Protein AF-A0A846PGL4-F1 (afdb_monomer_lite)

Radius of gyration: 19.86 Å; chains: 1; bounding box: 52×39×47 Å

Sequence (195 aa):
MYLVVVPINSADTIKIKGEGDTVEYAVKMKRMPQESMMNQLLEKNMVDHKLVDNLAQILADFHSKAETNRRISEFGSLTVIDANWEENFEQTREFVGQTILMKDFKRIHQRIDEFMKRNASLFEKRVAGNRVKDCHGDIHSGNIFVTDRIYIFDAIEFNERFRYSDIASDIAFLAMDLDFKDRTDLSGLFVERYL

Secondary structure (DSSP, 8-state):
-EEEEEEEEESSSEEET-SSEEEEEEEEEPPPPGGGBHHHHHHTT---HHHHHHHHHHHHHHHHHS---HHHHHTTSHHHHHHHHHHHHHHHGGGBTTTB-HHHHHHHHHHHHHHHHHTHHHHHHHHHTT-EEE--S---GGGEEESSSEEE-----S-HHHHEEEHHHHHHHHHHHHHHTT-HHHHHHHHHHH-

pLDDT: mean 96.94, std 1.73, range [87.69, 98.69]

Foldseek 3Di:
DWDDKWFFADDPDTDTNDDHDGPDIDTDDDDDDQCQQQLNCLVVVNDDLVNLLQVLVVLLVCLVPFDFDPVLLVLLQLVNVVVVVVVVLVVCVVCDVPPNDPVVSVVVVVVVVVCCVVCVVVSVVLSVVRQFGQAQLADASRQWGPDPHIDRDDRDDPDSSSRGYGSVNRLVNHLVNCVVSVNVVSSVSNVVSND

Structure (mmCIF, N/CA/C/O backbone):
data_AF-A0A846PGL4-F1
#
_entry.id   AF-A0A846PGL4-F1
#
loop_
_atom_site.group_PDB
_atom_site.id
_atom_site.type_symbol
_atom_site.label_atom_id
_atom_site.label_alt_id
_atom_site.label_comp_id
_atom_site.label_asym_id
_atom_site.label_entity_id
_atom_site.label_seq_id
_atom_site.pdbx_PDB_ins_code
_atom_site.Cartn_x
_atom_site.Cartn_y
_atom_site.Cartn_z
_atom_site.occupancy
_atom_site.B_iso_or_equiv
_atom_site.auth_seq_id
_atom_site.auth_comp_id
_atom_site.auth_asym_id
_atom_site.auth_atom_id
_atom_site.pdbx_PDB_model_num
ATOM 1 N N . MET A 1 1 ? 3.314 -3.512 -17.635 1.00 88.81 1 MET A N 1
ATOM 2 C CA . MET A 1 1 ? 4.392 -2.676 -17.072 1.00 88.81 1 MET A CA 1
ATOM 3 C C . MET A 1 1 ? 5.694 -3.465 -17.063 1.00 88.81 1 MET A C 1
ATOM 5 O O . MET A 1 1 ? 6.570 -3.133 -17.845 1.00 88.81 1 MET A O 1
ATOM 9 N N . TYR A 1 2 ? 5.793 -4.545 -16.292 1.00 92.56 2 TYR A N 1
ATOM 10 C CA . TYR A 1 2 ? 6.900 -5.509 -16.337 1.00 92.56 2 TYR A CA 1
ATOM 11 C C . TYR A 1 2 ? 6.955 -6.259 -17.678 1.00 92.56 2 TYR A C 1
ATOM 13 O O . TYR A 1 2 ? 5.903 -6.615 -18.210 1.00 92.56 2 TYR A O 1
ATOM 21 N N . LEU A 1 3 ? 8.153 -6.437 -18.253 1.00 95.06 3 LEU A N 1
ATOM 22 C CA . LEU A 1 3 ? 8.345 -7.091 -19.556 1.00 95.06 3 LEU A CA 1
ATOM 23 C C . LEU A 1 3 ? 9.173 -8.373 -19.451 1.00 95.06 3 LEU A C 1
ATOM 25 O O . LEU A 1 3 ? 8.735 -9.407 -19.940 1.00 95.06 3 LEU A O 1
ATOM 29 N N . VAL A 1 4 ? 10.380 -8.307 -18.879 1.00 96.69 4 VAL A N 1
ATOM 30 C CA . VAL A 1 4 ? 11.281 -9.469 -18.789 1.00 96.69 4 VAL A CA 1
ATOM 31 C C . VAL A 1 4 ? 12.397 -9.232 -17.772 1.00 96.69 4 VAL A C 1
ATOM 33 O O . VAL A 1 4 ? 12.861 -8.100 -17.632 1.00 96.69 4 VAL A O 1
ATOM 36 N N . VAL A 1 5 ? 12.861 -10.292 -17.109 1.00 96.56 5 VAL A N 1
ATOM 37 C CA . VAL A 1 5 ? 14.098 -10.276 -16.314 1.00 96.56 5 VAL A CA 1
ATOM 38 C C . VAL A 1 5 ? 15.298 -10.416 -17.252 1.00 96.56 5 VAL A C 1
ATOM 40 O O . VAL A 1 5 ? 15.314 -11.265 -18.144 1.00 96.56 5 VAL A O 1
ATOM 43 N N . VAL A 1 6 ? 16.294 -9.553 -17.101 1.00 97.62 6 VAL A N 1
ATOM 44 C CA . VAL A 1 6 ? 17.478 -9.486 -17.958 1.00 97.62 6 VAL A CA 1
ATOM 45 C C . VAL A 1 6 ? 18.737 -9.685 -17.115 1.00 97.62 6 VAL A C 1
ATOM 47 O O . VAL A 1 6 ? 18.833 -9.081 -16.050 1.00 97.62 6 VAL A O 1
ATOM 50 N N . PRO A 1 7 ? 19.700 -10.511 -17.557 1.00 97.81 7 PRO A N 1
ATOM 51 C CA . PRO A 1 7 ? 20.961 -10.655 -16.844 1.00 97.81 7 PRO A CA 1
ATOM 52 C C . PRO A 1 7 ? 21.800 -9.380 -16.973 1.00 97.81 7 PRO A C 1
ATOM 54 O O . PRO A 1 7 ? 21.772 -8.692 -18.001 1.00 97.81 7 PRO A O 1
ATOM 57 N N . ILE A 1 8 ? 22.558 -9.091 -15.926 1.00 98.19 8 ILE A N 1
ATOM 58 C CA . ILE A 1 8 ? 23.666 -8.147 -15.905 1.00 98.19 8 ILE A CA 1
ATOM 59 C C . ILE A 1 8 ? 24.937 -8.992 -15.895 1.00 98.19 8 ILE A C 1
ATOM 61 O O . ILE A 1 8 ? 25.159 -9.785 -14.980 1.00 98.19 8 ILE A O 1
ATOM 65 N N . ASN A 1 9 ? 25.750 -8.844 -16.935 1.00 98.31 9 ASN A N 1
ATOM 66 C CA . ASN A 1 9 ? 26.950 -9.638 -17.155 1.00 98.31 9 ASN A CA 1
ATOM 67 C C . ASN A 1 9 ? 28.200 -8.795 -16.904 1.00 98.31 9 ASN A C 1
ATOM 69 O O . ASN A 1 9 ? 28.217 -7.597 -17.214 1.00 98.31 9 ASN A O 1
ATOM 73 N N . SER A 1 10 ? 29.231 -9.433 -16.354 1.00 97.44 10 SER A N 1
ATOM 74 C CA . SER A 1 10 ? 30.533 -8.822 -16.102 1.00 97.44 10 SER A CA 1
ATOM 75 C C . SER A 1 10 ? 31.629 -9.556 -16.869 1.00 97.44 10 SER A C 1
ATOM 77 O O . SER A 1 10 ? 31.872 -10.741 -16.654 1.00 97.44 10 SER A O 1
ATOM 79 N N . ALA A 1 11 ? 32.324 -8.808 -17.721 1.00 94.19 11 ALA A N 1
ATOM 80 C CA . ALA A 1 11 ? 33.607 -9.175 -18.316 1.00 94.19 11 ALA A CA 1
ATOM 81 C C . ALA A 1 11 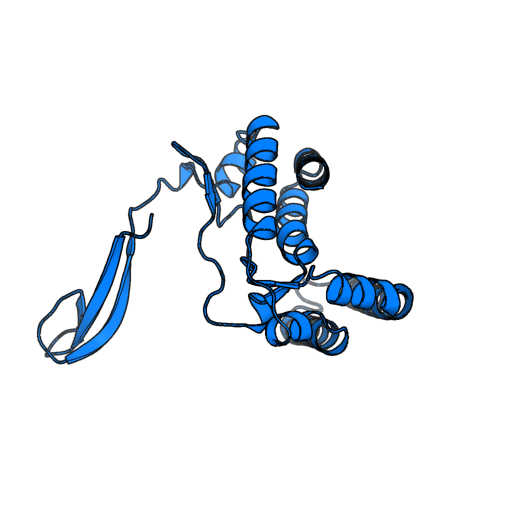? 34.583 -8.013 -18.051 1.00 94.19 11 ALA A C 1
ATOM 83 O O . ALA A 1 11 ? 34.713 -7.587 -16.906 1.00 94.19 11 ALA A O 1
ATOM 84 N N . ASP A 1 12 ? 35.174 -7.410 -19.087 1.00 95.12 12 ASP A N 1
ATOM 85 C CA . ASP A 1 12 ? 35.962 -6.170 -18.947 1.00 95.12 12 ASP A CA 1
ATOM 86 C C . ASP A 1 12 ? 35.099 -4.952 -18.558 1.00 95.12 12 ASP A C 1
ATOM 88 O O . ASP A 1 12 ? 35.597 -3.941 -18.067 1.00 95.12 12 ASP A O 1
ATOM 92 N N . THR A 1 13 ? 33.785 -5.028 -18.804 1.00 96.31 13 THR A N 1
ATOM 93 C CA . THR A 1 13 ? 32.792 -3.999 -18.456 1.00 96.31 13 THR A CA 1
ATOM 94 C C . THR A 1 13 ? 31.495 -4.651 -17.980 1.00 96.31 13 THR A C 1
ATOM 96 O O . THR A 1 13 ? 31.211 -5.796 -18.340 1.00 96.31 13 THR A O 1
ATOM 99 N N . ILE A 1 14 ? 30.690 -3.913 -17.208 1.00 96.81 14 ILE A N 1
ATOM 100 C CA . ILE A 1 14 ? 29.352 -4.347 -16.784 1.00 96.81 14 ILE A CA 1
ATOM 101 C C . ILE A 1 14 ? 28.330 -3.948 -17.851 1.00 96.81 14 ILE A C 1
ATOM 103 O O . ILE A 1 14 ? 28.226 -2.770 -18.208 1.00 96.81 14 ILE A O 1
ATOM 107 N N . LYS A 1 15 ? 27.559 -4.916 -18.361 1.00 96.94 15 LYS A N 1
ATOM 108 C CA . LYS A 1 15 ? 26.525 -4.683 -19.383 1.00 96.94 15 LYS A CA 1
ATOM 109 C C . LYS A 1 15 ? 25.259 -5.490 -19.114 1.00 96.94 15 LYS A C 1
ATOM 111 O O . LYS A 1 15 ? 25.308 -6.635 -18.679 1.00 96.94 15 LYS A O 1
ATOM 116 N N . ILE A 1 16 ? 24.110 -4.914 -19.459 1.00 96.81 16 ILE A N 1
ATOM 117 C CA . ILE A 1 16 ? 22.830 -5.633 -19.486 1.00 96.81 16 ILE A CA 1
ATOM 118 C C . ILE A 1 16 ? 22.799 -6.515 -20.737 1.00 96.81 16 ILE A C 1
ATOM 120 O O . ILE A 1 16 ? 22.951 -5.993 -21.843 1.00 96.81 16 ILE A O 1
ATOM 124 N N . LYS A 1 17 ? 22.560 -7.823 -20.573 1.00 96.12 17 LYS A N 1
ATOM 125 C CA . LYS A 1 17 ? 22.644 -8.831 -21.648 1.00 96.12 17 LYS A CA 1
ATOM 126 C C . LYS A 1 17 ? 23.994 -8.795 -22.377 1.00 96.12 17 LYS A C 1
ATOM 128 O O . LYS A 1 17 ? 24.038 -8.770 -23.606 1.00 96.12 17 LYS A O 1
ATOM 133 N N . GLY A 1 18 ? 25.071 -8.701 -21.602 1.00 94.00 18 GLY A N 1
ATOM 134 C CA . GLY A 1 18 ? 26.442 -8.661 -22.103 1.00 94.00 18 GLY A CA 1
ATOM 135 C C . GLY A 1 18 ? 27.079 -10.044 -22.238 1.00 94.00 18 GLY A C 1
ATOM 136 O O . GLY A 1 18 ? 26.415 -11.070 -22.124 1.00 94.00 18 GLY A O 1
ATOM 137 N N . GLU A 1 19 ? 28.390 -10.041 -22.456 1.00 93.81 19 GLU A N 1
ATOM 138 C CA . GLU A 1 19 ? 29.241 -11.233 -22.402 1.00 93.81 19 GLU A CA 1
ATOM 139 C C . GLU A 1 19 ? 29.821 -11.412 -20.989 1.00 93.81 19 GLU A C 1
ATOM 141 O O . GLU A 1 19 ? 29.864 -10.458 -20.209 1.00 93.81 19 GLU A O 1
ATOM 146 N N . GLY A 1 20 ? 30.290 -12.622 -20.675 1.00 95.06 20 GLY A N 1
ATOM 147 C CA . GLY A 1 20 ? 30.827 -12.971 -19.357 1.00 95.06 20 GLY A CA 1
ATOM 148 C C . GLY A 1 20 ? 29.770 -13.487 -18.380 1.00 95.06 20 GLY A C 1
ATOM 149 O O . GLY A 1 20 ? 28.610 -13.715 -18.739 1.00 95.06 20 GLY A O 1
ATOM 150 N N . ASP A 1 21 ? 30.183 -13.685 -17.133 1.00 97.31 21 ASP A N 1
ATOM 151 C CA . ASP A 1 21 ? 29.342 -14.302 -16.109 1.00 97.31 21 ASP A CA 1
ATOM 152 C C . ASP A 1 21 ? 28.208 -13.366 -15.680 1.00 97.31 21 ASP A C 1
ATOM 154 O O . ASP A 1 21 ? 28.376 -12.146 -15.589 1.00 97.31 21 ASP A O 1
ATOM 158 N N . THR A 1 22 ? 27.030 -13.936 -15.418 1.00 97.56 22 THR A N 1
ATOM 159 C CA . THR A 1 22 ? 25.907 -13.188 -14.842 1.00 97.56 22 THR A CA 1
ATOM 160 C C . THR A 1 22 ? 26.215 -12.881 -13.382 1.00 97.56 22 THR A C 1
ATOM 162 O O . THR A 1 22 ? 26.344 -13.800 -12.575 1.00 97.56 22 THR A O 1
ATOM 165 N N . VAL A 1 23 ? 26.298 -11.595 -13.045 1.00 97.56 23 VAL A N 1
ATOM 166 C CA . VAL A 1 23 ? 26.590 -11.123 -11.682 1.00 97.56 23 VAL A CA 1
ATOM 167 C C . VAL A 1 23 ? 25.348 -10.643 -10.939 1.00 97.56 23 VAL A C 1
ATOM 169 O O . VAL A 1 23 ? 25.335 -10.667 -9.716 1.00 97.56 23 VAL A O 1
ATOM 172 N N . GLU A 1 24 ? 24.311 -10.218 -11.666 1.00 96.75 24 GLU A N 1
ATOM 173 C CA . GLU A 1 24 ? 23.041 -9.741 -11.110 1.00 96.75 24 GLU A CA 1
ATOM 174 C C . GLU A 1 24 ? 21.937 -9.817 -12.180 1.00 96.75 24 GLU A C 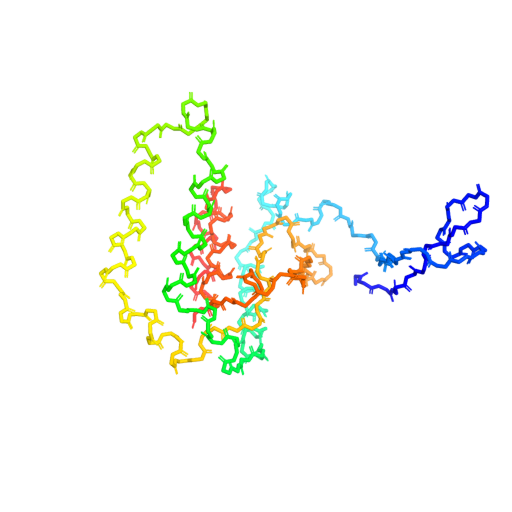1
ATOM 176 O O . GLU A 1 24 ? 22.211 -10.048 -13.362 1.00 96.75 24 GLU A O 1
ATOM 181 N N . TYR A 1 25 ? 20.684 -9.599 -11.794 1.00 96.38 25 TYR A N 1
ATOM 182 C CA . TYR A 1 25 ? 19.543 -9.471 -12.690 1.00 96.38 25 TYR A CA 1
ATOM 183 C C . TYR A 1 25 ? 18.864 -8.104 -12.559 1.00 96.38 25 TYR A C 1
ATOM 185 O O . TYR A 1 25 ? 18.826 -7.488 -11.502 1.00 96.38 25 TYR A O 1
ATOM 193 N N . ALA A 1 26 ? 18.268 -7.636 -13.654 1.00 95.62 26 ALA A N 1
ATOM 194 C CA . ALA A 1 26 ? 17.399 -6.466 -13.665 1.00 95.62 26 ALA A CA 1
ATOM 195 C C . ALA A 1 26 ? 16.038 -6.805 -14.265 1.00 95.62 26 ALA A C 1
ATOM 197 O O . ALA A 1 26 ? 15.896 -7.715 -15.081 1.00 95.62 26 ALA A O 1
ATOM 198 N N . VAL A 1 27 ? 15.028 -6.014 -13.929 1.00 94.56 27 VAL A N 1
ATOM 199 C CA . VAL A 1 27 ? 13.705 -6.100 -14.544 1.00 94.56 27 VAL A CA 1
ATOM 200 C C . VAL A 1 27 ? 13.596 -5.036 -15.636 1.00 94.56 27 VAL A C 1
ATOM 202 O O . VAL A 1 27 ? 13.676 -3.837 -15.383 1.00 94.56 27 VAL A O 1
ATOM 205 N N . LYS A 1 28 ? 13.362 -5.457 -16.882 1.00 96.06 28 LYS A N 1
ATOM 206 C CA . LYS A 1 28 ? 13.001 -4.551 -17.978 1.00 96.06 28 LYS A CA 1
ATOM 207 C C . LYS A 1 28 ? 11.510 -4.226 -17.900 1.00 96.06 28 LYS A C 1
ATOM 209 O O . LYS A 1 28 ? 10.673 -5.128 -17.950 1.00 96.06 28 LYS A O 1
ATOM 214 N N . MET A 1 29 ? 11.179 -2.938 -17.871 1.00 95.50 29 MET A N 1
ATOM 215 C CA . MET A 1 29 ? 9.804 -2.440 -17.764 1.00 95.50 29 MET A CA 1
ATOM 216 C C . MET A 1 29 ? 9.462 -1.473 -18.905 1.00 95.50 29 MET A C 1
ATOM 218 O O . MET A 1 29 ? 10.337 -0.852 -19.512 1.00 95.50 29 MET A O 1
ATOM 222 N N . LYS A 1 30 ? 8.169 -1.338 -19.211 1.00 94.44 30 LYS A N 1
ATOM 223 C CA . LYS A 1 30 ? 7.635 -0.263 -20.051 1.00 94.44 30 LYS A CA 1
ATOM 224 C C . LYS A 1 30 ? 7.686 1.033 -19.243 1.00 94.44 30 LYS A C 1
ATOM 226 O O . LYS A 1 30 ? 7.073 1.108 -18.183 1.00 94.44 30 LYS A O 1
ATOM 231 N N . ARG A 1 31 ? 8.383 2.045 -19.763 1.00 94.75 31 ARG A N 1
ATOM 232 C CA . ARG A 1 31 ? 8.407 3.383 -19.162 1.00 94.75 31 ARG A CA 1
ATOM 233 C C . ARG A 1 31 ? 7.002 3.984 -19.202 1.00 94.75 31 ARG A C 1
ATOM 235 O O . ARG A 1 31 ? 6.444 4.155 -20.285 1.00 94.75 31 ARG A O 1
ATOM 242 N N . MET A 1 32 ? 6.455 4.283 -18.029 1.00 95.19 32 MET A N 1
ATOM 243 C CA . MET A 1 32 ? 5.178 4.979 -17.887 1.00 95.19 32 MET A CA 1
ATOM 244 C C . MET A 1 32 ? 5.404 6.503 -17.885 1.00 95.19 32 MET A C 1
ATOM 246 O O . MET A 1 32 ? 6.468 6.944 -17.426 1.00 95.19 32 MET A O 1
ATOM 250 N N . PRO A 1 33 ? 4.455 7.307 -18.403 1.00 95.88 33 PRO A N 1
ATOM 251 C CA . PRO A 1 33 ? 4.524 8.764 -18.307 1.00 95.88 33 PRO A CA 1
ATOM 252 C C . PRO A 1 33 ? 4.461 9.195 -16.839 1.00 95.88 33 PRO A C 1
ATOM 254 O O . PRO A 1 33 ? 3.589 8.745 -16.097 1.00 95.88 33 PRO A O 1
ATOM 257 N N . GLN A 1 34 ? 5.398 10.036 -16.404 1.00 95.38 34 GLN A N 1
ATOM 258 C CA . GLN A 1 34 ? 5.503 10.445 -14.996 1.00 95.38 34 GLN A CA 1
ATOM 259 C C . GLN A 1 34 ? 4.347 11.365 -14.595 1.00 95.38 34 GLN A C 1
ATOM 261 O O . GLN A 1 34 ? 3.830 11.264 -13.491 1.00 95.38 34 GLN A O 1
ATOM 266 N N . GLU A 1 35 ? 3.864 12.164 -15.544 1.00 97.12 35 GLU A N 1
ATOM 267 C CA . GLU A 1 35 ? 2.673 13.005 -15.440 1.00 97.12 35 GLU A CA 1
ATOM 268 C C . GLU A 1 35 ? 1.380 12.234 -15.163 1.00 97.12 35 GLU A C 1
ATOM 270 O O . GLU A 1 35 ? 0.384 12.844 -14.780 1.00 97.12 35 GLU A O 1
ATOM 275 N N . SER A 1 36 ? 1.399 10.914 -15.358 1.00 97.50 36 SER A N 1
ATOM 276 C CA . SER A 1 36 ? 0.294 10.007 -15.061 1.00 97.50 36 SER A CA 1
ATOM 277 C C . SER A 1 36 ? 0.411 9.341 -13.685 1.00 97.50 36 SER A C 1
ATOM 279 O O . SER A 1 36 ? -0.449 8.531 -13.342 1.00 97.50 36 SER A O 1
ATOM 281 N N . MET A 1 37 ? 1.462 9.622 -12.908 1.00 98.19 37 MET A N 1
ATOM 282 C CA . MET A 1 37 ? 1.589 9.133 -11.534 1.00 98.19 37 MET A CA 1
ATOM 283 C C . MET A 1 37 ? 0.564 9.839 -10.640 1.00 98.19 37 MET A C 1
ATOM 285 O O . MET A 1 37 ? 0.356 11.049 -10.751 1.00 98.19 37 MET A O 1
ATOM 289 N N . MET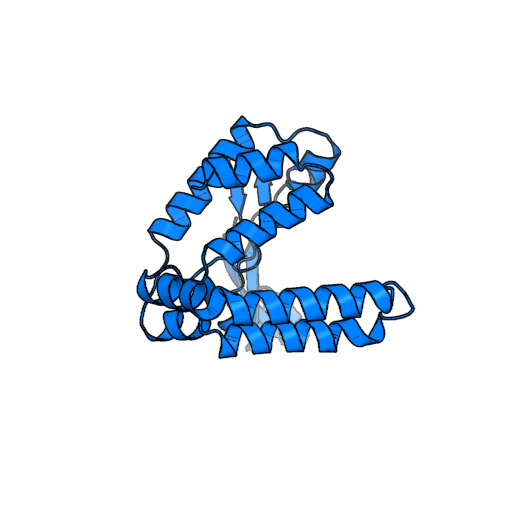 A 1 38 ? -0.114 9.088 -9.774 1.00 98.50 38 MET A N 1
ATOM 290 C CA . MET A 1 38 ? -1.272 9.577 -9.030 1.00 98.50 38 MET A CA 1
ATOM 291 C C . MET A 1 38 ? -0.906 10.739 -8.104 1.00 98.50 38 MET A C 1
ATOM 293 O O . MET A 1 38 ? -1.683 11.682 -8.019 1.00 98.50 38 MET A O 1
ATOM 297 N N . ASN A 1 39 ? 0.284 10.746 -7.499 1.00 97.94 39 ASN A N 1
ATOM 298 C CA . ASN A 1 39 ? 0.769 11.891 -6.718 1.00 97.94 39 ASN A CA 1
ATOM 299 C C . ASN A 1 39 ? 0.803 13.205 -7.534 1.00 97.94 39 ASN A C 1
ATOM 301 O O . ASN A 1 39 ? 0.346 14.236 -7.048 1.00 97.94 39 ASN A O 1
ATOM 305 N N . GLN A 1 40 ? 1.244 13.169 -8.796 1.00 98.06 40 GLN A N 1
ATOM 306 C CA . GLN A 1 40 ? 1.254 14.332 -9.690 1.00 98.06 40 GLN A CA 1
ATOM 307 C C . GLN A 1 40 ? -0.156 14.716 -10.147 1.00 98.06 40 GLN A C 1
ATOM 309 O O . GLN A 1 40 ? -0.448 15.892 -10.370 1.00 98.06 40 GLN A O 1
ATOM 314 N N . LEU A 1 41 ? -1.044 13.733 -10.308 1.00 98.38 41 LEU A N 1
ATOM 315 C CA . LEU A 1 41 ? -2.448 13.982 -10.634 1.00 98.38 41 LEU A CA 1
ATOM 316 C C . LEU A 1 41 ? -3.201 14.606 -9.454 1.00 98.38 41 LEU A C 1
ATOM 318 O O . LEU A 1 41 ? -4.041 15.476 -9.676 1.00 98.38 41 LEU A O 1
ATOM 322 N N . LEU A 1 42 ? -2.886 14.210 -8.217 1.00 98.19 42 LEU A N 1
ATOM 323 C CA . LEU A 1 42 ? -3.443 14.804 -6.999 1.00 98.19 42 LEU A CA 1
ATOM 324 C C . LEU A 1 42 ? -3.071 16.286 -6.901 1.00 98.19 42 LEU A C 1
ATOM 326 O O . LEU A 1 42 ? -3.959 17.113 -6.719 1.00 98.19 42 LEU A O 1
ATOM 330 N N . GLU A 1 43 ? -1.803 16.634 -7.141 1.00 97.19 43 GLU A N 1
ATOM 331 C CA . GLU A 1 43 ? -1.329 18.030 -7.164 1.00 97.19 43 GLU A CA 1
ATOM 332 C C . GLU A 1 43 ? -2.049 18.892 -8.217 1.00 97.19 43 GLU A C 1
ATOM 334 O O . GLU A 1 43 ? -2.234 20.095 -8.035 1.00 97.19 43 GLU A O 1
ATOM 339 N N . LYS A 1 44 ? -2.503 18.276 -9.315 1.00 96.94 44 LYS A N 1
ATOM 340 C CA . LYS A 1 44 ? -3.264 18.933 -10.391 1.00 96.94 44 LYS A CA 1
ATOM 341 C C . LYS A 1 44 ? -4.783 18.860 -10.203 1.00 96.94 44 LYS A C 1
ATOM 343 O O . LYS A 1 44 ? -5.510 19.294 -11.093 1.00 96.94 44 LYS A O 1
ATOM 348 N N . ASN A 1 45 ? -5.274 18.308 -9.090 1.00 96.62 45 ASN A N 1
ATOM 349 C CA . ASN A 1 45 ? -6.696 18.036 -8.846 1.00 96.62 45 ASN A CA 1
ATOM 350 C C . ASN A 1 45 ? -7.370 17.198 -9.954 1.00 96.62 45 ASN A C 1
ATOM 352 O O . ASN A 1 45 ? -8.544 17.379 -10.262 1.00 96.62 45 ASN A O 1
ATOM 356 N N . MET A 1 46 ? -6.623 16.271 -10.559 1.00 97.88 46 MET A N 1
ATOM 357 C CA . MET A 1 46 ? -7.090 15.398 -11.645 1.00 97.88 46 MET A CA 1
ATOM 358 C C . MET A 1 46 ? -7.546 14.012 -11.168 1.00 97.88 46 MET A C 1
ATOM 360 O O . MET A 1 46 ? -7.937 13.180 -11.984 1.00 97.88 46 MET A O 1
ATOM 364 N N . VAL A 1 47 ? -7.491 13.750 -9.862 1.00 98.25 47 VAL A N 1
ATOM 365 C CA . VAL A 1 47 ? -8.052 12.539 -9.256 1.00 98.25 47 VAL A CA 1
ATOM 366 C C . VAL A 1 47 ? -9.478 12.830 -8.807 1.00 98.25 47 VAL A C 1
ATOM 368 O O . VAL A 1 47 ? -9.693 13.602 -7.868 1.00 98.25 47 VAL A O 1
ATOM 371 N N . ASP A 1 48 ? -10.439 12.226 -9.503 1.00 96.56 48 ASP A N 1
ATOM 372 C CA . ASP A 1 48 ? -11.865 12.340 -9.215 1.00 96.56 48 ASP A CA 1
ATOM 373 C C . ASP A 1 48 ? -12.392 11.146 -8.400 1.00 96.56 48 ASP A C 1
ATOM 375 O O . ASP A 1 48 ? -11.703 10.150 -8.169 1.00 96.56 48 ASP A O 1
ATOM 379 N N . HIS A 1 49 ? -13.645 11.250 -7.956 1.00 97.88 49 HIS A N 1
ATOM 380 C CA . HIS A 1 49 ? -14.291 10.213 -7.148 1.00 97.88 49 HIS A CA 1
ATOM 381 C C . HIS A 1 49 ? -14.399 8.879 -7.894 1.00 97.88 49 HIS A C 1
ATOM 383 O O . HIS A 1 49 ? -14.217 7.826 -7.298 1.00 97.88 49 HIS A O 1
ATOM 389 N N . LYS A 1 50 ? -14.641 8.913 -9.209 1.00 97.75 50 LYS A N 1
ATOM 390 C CA . LYS A 1 50 ? -14.790 7.703 -10.024 1.00 97.75 50 LYS A CA 1
ATOM 391 C C . LYS A 1 50 ? -13.479 6.920 -10.107 1.00 97.75 50 LYS A C 1
ATOM 393 O O . LYS A 1 50 ? -13.488 5.691 -10.107 1.00 97.75 50 LYS A O 1
ATOM 398 N N . LEU A 1 51 ? -12.349 7.614 -10.203 1.00 98.25 51 LEU A N 1
ATOM 399 C CA . LEU A 1 51 ? -11.027 7.003 -10.159 1.00 98.25 51 LEU A CA 1
ATOM 400 C C . LEU A 1 51 ? -10.793 6.334 -8.803 1.00 98.25 51 LEU A C 1
ATOM 402 O O . LEU A 1 51 ? -10.361 5.183 -8.775 1.00 98.25 51 LEU A O 1
ATOM 406 N N . VAL A 1 52 ? -11.129 7.015 -7.704 1.00 98.50 52 VAL A N 1
ATOM 407 C CA . VAL A 1 52 ? -11.013 6.462 -6.346 1.00 98.50 52 VAL A CA 1
ATOM 408 C C . VAL A 1 52 ? -11.917 5.242 -6.149 1.00 98.50 52 VAL A C 1
ATOM 410 O O . VAL A 1 52 ? -11.443 4.229 -5.641 1.00 98.50 52 VAL A O 1
ATOM 413 N N . ASP A 1 53 ? -13.163 5.286 -6.628 1.00 98.06 53 ASP A N 1
ATOM 414 C CA . ASP A 1 53 ? -14.085 4.142 -6.619 1.00 98.06 53 ASP A CA 1
ATOM 415 C C . ASP A 1 53 ? -13.461 2.929 -7.341 1.00 98.06 53 ASP A C 1
ATOM 417 O O . ASP A 1 53 ? -13.430 1.816 -6.813 1.00 98.06 53 ASP A O 1
ATOM 421 N N . ASN A 1 54 ? -12.905 3.144 -8.540 1.00 98.12 54 ASN A N 1
ATOM 422 C CA . ASN A 1 54 ? -12.252 2.084 -9.314 1.00 98.12 54 ASN A CA 1
ATOM 423 C C . ASN A 1 54 ? -11.014 1.523 -8.600 1.00 98.12 54 ASN A C 1
ATOM 425 O O . ASN A 1 54 ? -10.773 0.316 -8.637 1.00 98.12 54 ASN A O 1
ATOM 429 N N . LEU A 1 55 ? -10.216 2.390 -7.972 1.00 98.50 55 LEU A N 1
ATOM 430 C CA . LEU A 1 55 ? -9.023 1.999 -7.227 1.00 98.50 55 LEU A CA 1
ATOM 431 C C . LEU A 1 55 ? -9.384 1.143 -6.007 1.00 98.50 55 LEU A C 1
ATOM 433 O O . LEU A 1 55 ? -8.774 0.094 -5.797 1.00 98.50 55 LEU A O 1
ATOM 437 N N . ALA A 1 56 ? -10.408 1.548 -5.253 1.00 98.62 56 ALA A N 1
ATOM 438 C CA . ALA A 1 56 ? -10.932 0.786 -4.126 1.00 98.62 56 ALA A CA 1
ATOM 439 C C . ALA A 1 56 ? -11.408 -0.608 -4.559 1.00 98.62 56 ALA A C 1
ATOM 441 O O . ALA A 1 56 ? -11.029 -1.598 -3.934 1.00 98.62 56 ALA A O 1
ATOM 442 N N . GLN A 1 57 ? -12.141 -0.711 -5.676 1.00 98.31 57 GLN A N 1
ATOM 443 C CA . GLN A 1 57 ? -12.593 -2.002 -6.204 1.00 98.31 57 GLN A CA 1
ATOM 444 C C . GLN A 1 57 ? -11.426 -2.908 -6.624 1.00 98.31 57 GLN A C 1
ATOM 446 O O . GLN A 1 57 ? -11.441 -4.101 -6.327 1.00 98.31 57 GLN A O 1
ATOM 451 N N . ILE A 1 58 ? -10.398 -2.361 -7.286 1.00 98.44 58 ILE A N 1
ATOM 452 C CA . ILE A 1 58 ? -9.198 -3.125 -7.671 1.00 98.44 58 ILE A CA 1
ATOM 453 C C . ILE A 1 58 ? -8.520 -3.721 -6.433 1.00 98.44 58 ILE A C 1
ATOM 455 O O . ILE A 1 58 ? -8.150 -4.897 -6.441 1.00 98.44 58 ILE A O 1
ATOM 459 N N . LEU A 1 59 ? -8.373 -2.928 -5.370 1.00 98.50 59 LEU A N 1
ATOM 460 C CA . LEU A 1 59 ? -7.730 -3.370 -4.135 1.00 98.50 59 LEU A CA 1
ATOM 461 C C . LEU A 1 59 ? -8.599 -4.347 -3.339 1.00 98.50 59 LEU A C 1
ATOM 463 O O . LEU A 1 59 ? -8.076 -5.327 -2.813 1.00 98.50 59 LEU A O 1
ATOM 467 N N . ALA A 1 60 ? -9.917 -4.148 -3.298 1.00 98.44 60 ALA A N 1
ATOM 468 C CA . ALA A 1 60 ? -10.847 -5.100 -2.696 1.00 98.44 60 ALA A CA 1
ATOM 469 C C . ALA A 1 60 ? -10.788 -6.460 -3.412 1.00 98.44 60 ALA A C 1
ATOM 471 O O . ALA A 1 60 ? -10.666 -7.506 -2.767 1.00 98.44 60 ALA A O 1
ATOM 472 N N . ASP A 1 61 ? -10.777 -6.455 -4.747 1.00 98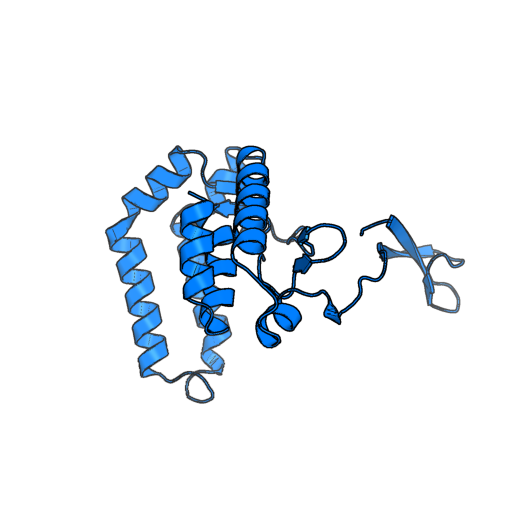.31 61 ASP A N 1
ATOM 473 C CA . ASP A 1 61 ? -10.645 -7.663 -5.559 1.00 98.31 61 ASP A CA 1
ATOM 474 C C . ASP A 1 61 ? -9.294 -8.353 -5.337 1.00 98.31 61 ASP A C 1
ATOM 476 O O . ASP A 1 61 ? -9.255 -9.579 -5.189 1.00 98.31 61 ASP A O 1
ATOM 480 N N . PHE A 1 62 ? -8.198 -7.589 -5.292 1.00 98.06 62 PHE A N 1
ATOM 481 C CA . PHE A 1 62 ? -6.860 -8.095 -4.986 1.00 98.06 62 PHE A CA 1
ATOM 482 C C . PHE A 1 62 ? -6.828 -8.758 -3.606 1.00 98.06 62 PHE A C 1
ATOM 484 O O . PHE A 1 62 ? -6.537 -9.951 -3.504 1.00 98.06 62 PHE A O 1
ATOM 491 N N . HIS A 1 63 ? -7.239 -8.046 -2.556 1.00 98.25 63 HIS A N 1
ATOM 492 C CA . HIS A 1 63 ? -7.266 -8.571 -1.195 1.00 98.25 63 HIS A CA 1
ATOM 493 C C . HIS A 1 63 ? -8.218 -9.755 -1.032 1.00 98.25 63 HIS A C 1
ATOM 495 O O . HIS A 1 63 ? -7.940 -10.650 -0.234 1.00 98.25 63 HIS A O 1
ATOM 501 N N . SER A 1 64 ? -9.322 -9.830 -1.780 1.00 97.69 64 SER A N 1
ATOM 502 C CA . SER A 1 64 ? -10.219 -10.993 -1.733 1.00 97.69 64 SER A CA 1
ATOM 503 C C . SER A 1 64 ? -9.528 -12.283 -2.200 1.00 97.69 64 SER A C 1
ATOM 505 O O . SER A 1 64 ? -9.784 -13.346 -1.633 1.00 97.69 64 SER A O 1
ATOM 507 N N . LYS A 1 65 ? -8.604 -12.170 -3.164 1.00 97.75 65 LYS A N 1
ATOM 508 C CA . LYS A 1 65 ? -7.876 -13.280 -3.802 1.00 97.75 65 LYS A CA 1
ATOM 509 C C . LYS A 1 65 ? -6.479 -13.513 -3.223 1.00 97.75 65 LYS A C 1
ATOM 511 O O . LYS A 1 65 ? -5.905 -14.566 -3.485 1.00 97.75 65 LYS A O 1
ATOM 516 N N . ALA A 1 66 ? -5.941 -12.552 -2.472 1.00 97.69 66 ALA A N 1
ATOM 517 C CA . ALA A 1 66 ? -4.613 -12.628 -1.877 1.00 97.69 66 ALA A CA 1
ATOM 518 C C . ALA A 1 66 ? -4.465 -13.851 -0.959 1.00 97.69 66 ALA A C 1
ATOM 520 O O . ALA A 1 66 ? -5.401 -14.220 -0.231 1.00 97.69 66 ALA A O 1
ATOM 521 N N . GLU A 1 67 ? -3.282 -14.468 -1.010 1.00 97.75 67 GLU A N 1
ATOM 522 C CA . GLU A 1 67 ? -2.970 -15.676 -0.252 1.00 97.75 67 GLU A CA 1
ATOM 523 C C . GLU A 1 67 ? -3.033 -15.401 1.254 1.00 97.75 67 GLU A C 1
ATOM 525 O O . GLU A 1 67 ? -2.673 -14.333 1.745 1.00 97.75 67 GLU A O 1
ATOM 530 N N . THR A 1 68 ? -3.499 -16.393 2.004 1.00 98.00 68 THR A N 1
ATOM 531 C CA . THR A 1 68 ? -3.398 -16.421 3.457 1.00 98.00 68 THR A CA 1
ATOM 532 C C . THR A 1 68 ? -3.235 -17.863 3.905 1.00 98.00 68 THR A C 1
ATOM 534 O O . THR A 1 68 ? -3.828 -18.784 3.339 1.00 98.00 68 THR A O 1
ATOM 537 N N . ASN A 1 69 ? -2.386 -18.073 4.898 1.00 97.44 69 ASN A N 1
ATOM 538 C CA . ASN A 1 69 ? -2.096 -19.375 5.474 1.00 97.44 69 ASN A CA 1
ATOM 539 C C . ASN A 1 69 ? -1.553 -19.172 6.896 1.00 97.44 69 ASN A C 1
ATOM 541 O O . ASN A 1 69 ? -1.303 -18.042 7.315 1.00 97.44 69 ASN A O 1
ATOM 545 N N . ARG A 1 70 ? -1.327 -20.267 7.633 1.00 96.94 70 ARG A N 1
ATOM 546 C CA . ARG A 1 70 ? -0.858 -20.200 9.026 1.00 96.94 70 ARG A CA 1
ATOM 547 C C . ARG A 1 70 ? 0.409 -19.352 9.194 1.00 96.94 70 ARG A C 1
ATOM 549 O O . ARG A 1 70 ? 0.473 -18.583 10.141 1.00 96.94 70 ARG A O 1
ATOM 556 N N . ARG A 1 71 ? 1.377 -19.473 8.277 1.00 96.88 71 ARG A N 1
ATOM 557 C CA . ARG A 1 71 ? 2.635 -18.712 8.316 1.00 96.88 71 ARG A CA 1
ATOM 558 C C . ARG A 1 71 ? 2.377 -17.221 8.103 1.00 96.88 71 ARG A C 1
ATOM 560 O O . ARG A 1 71 ? 2.870 -16.414 8.873 1.00 96.88 71 ARG A O 1
ATOM 567 N N . ILE A 1 72 ? 1.575 -16.856 7.101 1.00 97.94 72 ILE A N 1
ATOM 568 C CA . ILE A 1 72 ? 1.201 -15.456 6.836 1.00 97.94 72 ILE A CA 1
ATOM 569 C C . ILE A 1 72 ? 0.466 -14.861 8.046 1.00 97.94 72 ILE A C 1
ATOM 571 O O . ILE A 1 72 ? 0.763 -13.748 8.465 1.00 97.94 72 ILE A O 1
ATOM 575 N N . SER A 1 73 ? -0.453 -15.612 8.659 1.00 97.62 73 SER A N 1
ATOM 576 C CA . SER A 1 73 ? -1.229 -15.149 9.815 1.00 97.62 73 SER A CA 1
ATOM 577 C C . SER A 1 73 ? -0.379 -14.781 11.039 1.00 97.62 73 SER A C 1
ATOM 579 O O . SER A 1 73 ? -0.796 -13.918 11.812 1.00 97.62 73 SER A O 1
ATOM 581 N N . GLU A 1 74 ? 0.805 -15.380 11.214 1.00 97.00 74 GLU A N 1
ATOM 582 C CA . GLU A 1 74 ? 1.722 -15.072 12.327 1.00 97.00 74 GLU A CA 1
ATOM 583 C C . GLU A 1 74 ? 2.182 -13.602 12.316 1.00 97.00 74 GLU A C 1
ATOM 585 O O . GLU A 1 74 ? 2.380 -13.003 13.379 1.00 97.00 74 GLU A O 1
ATOM 590 N N . PHE A 1 75 ? 2.258 -12.984 11.133 1.00 97.50 75 PHE A N 1
ATOM 591 C CA . PHE A 1 75 ? 2.684 -11.593 10.964 1.00 97.50 75 PHE A CA 1
ATOM 592 C C . PHE A 1 75 ? 1.650 -10.563 11.434 1.00 97.50 75 PHE A C 1
ATOM 594 O O . PHE A 1 75 ? 2.004 -9.421 11.707 1.00 97.50 75 PHE A O 1
ATOM 601 N N . GLY A 1 76 ? 0.383 -10.957 11.599 1.00 96.62 76 GLY A N 1
ATOM 602 C CA . GLY A 1 76 ? -0.635 -10.096 12.211 1.00 96.62 76 GLY A CA 1
ATOM 603 C C . GLY A 1 76 ? -0.710 -10.203 13.731 1.00 96.62 76 GLY A C 1
ATOM 604 O O . GLY A 1 76 ? -1.604 -9.611 14.337 1.00 96.62 76 GLY A O 1
ATOM 605 N N . SER A 1 77 ? 0.176 -10.981 14.362 1.00 96.06 77 SER A N 1
ATOM 606 C CA . SER A 1 77 ? 0.236 -11.047 15.820 1.00 96.06 77 SER A CA 1
ATOM 607 C C . SER A 1 77 ? 0.639 -9.695 16.410 1.00 96.06 77 SER A C 1
ATOM 609 O O . SER A 1 77 ? 1.458 -8.966 15.850 1.00 96.06 77 SER A O 1
ATOM 611 N N . LEU A 1 78 ? 0.098 -9.374 17.587 1.00 96.00 78 LEU A N 1
ATOM 612 C CA . LEU A 1 78 ? 0.454 -8.142 18.294 1.00 96.00 78 LEU A CA 1
ATOM 613 C C . LEU A 1 78 ? 1.949 -8.035 18.566 1.00 96.00 78 LEU A C 1
ATOM 615 O O . LEU A 1 78 ? 2.481 -6.943 18.494 1.00 96.00 78 LEU A O 1
ATOM 619 N N . THR A 1 79 ? 2.630 -9.150 18.829 1.00 96.25 79 THR A N 1
ATOM 620 C CA . THR A 1 79 ? 4.081 -9.158 19.037 1.00 96.25 79 THR A CA 1
ATOM 621 C C . THR A 1 79 ? 4.839 -8.671 17.803 1.00 96.25 79 THR A C 1
ATOM 623 O O . THR A 1 79 ? 5.775 -7.890 17.939 1.00 96.25 79 THR A O 1
ATOM 626 N N . VAL A 1 80 ? 4.437 -9.096 16.601 1.00 96.56 80 VAL A N 1
ATOM 627 C CA . VAL A 1 80 ? 5.069 -8.634 15.354 1.00 96.56 80 VAL A CA 1
ATOM 628 C C . VAL A 1 80 ? 4.724 -7.169 15.082 1.00 96.56 80 VAL A C 1
ATOM 630 O O . VAL A 1 80 ? 5.603 -6.388 14.731 1.00 96.56 80 VAL A O 1
ATOM 633 N N . ILE A 1 81 ? 3.464 -6.779 15.285 1.00 96.44 81 ILE A N 1
ATOM 634 C CA . ILE A 1 81 ? 3.008 -5.398 15.070 1.00 96.44 81 ILE A CA 1
ATOM 635 C C . ILE A 1 81 ? 3.707 -4.425 16.032 1.00 96.44 81 ILE A C 1
ATOM 637 O O . ILE A 1 81 ? 4.145 -3.360 15.607 1.00 96.44 81 ILE A O 1
ATOM 641 N N . ASP A 1 82 ? 3.844 -4.796 17.303 1.00 96.69 82 ASP A N 1
ATOM 642 C CA . ASP A 1 82 ? 4.550 -4.023 18.327 1.00 96.69 82 ASP A CA 1
ATOM 643 C C . ASP A 1 82 ? 6.030 -3.848 17.962 1.00 96.69 82 ASP A C 1
ATOM 645 O O . ASP A 1 82 ? 6.530 -2.728 17.925 1.00 96.69 82 ASP A O 1
ATOM 649 N N . ALA A 1 83 ? 6.702 -4.928 17.546 1.00 96.69 83 ALA A N 1
ATOM 650 C CA . ALA A 1 83 ? 8.087 -4.862 17.083 1.00 96.69 83 ALA A CA 1
ATOM 651 C C . ALA A 1 83 ? 8.270 -3.937 15.863 1.00 96.69 83 ALA A C 1
ATOM 653 O O . ALA A 1 83 ? 9.271 -3.227 15.778 1.00 96.69 83 ALA A O 1
ATOM 654 N N . ASN A 1 84 ? 7.309 -3.911 14.931 1.00 95.69 84 ASN A N 1
ATOM 655 C CA . ASN A 1 84 ? 7.340 -2.986 13.792 1.00 95.69 84 ASN A CA 1
ATOM 656 C C . ASN A 1 84 ? 7.231 -1.523 14.246 1.00 95.69 84 ASN A C 1
ATOM 658 O O . ASN A 1 84 ? 7.923 -0.657 13.714 1.00 95.69 84 ASN A O 1
ATOM 662 N N . TRP A 1 85 ? 6.377 -1.238 15.231 1.00 96.75 85 TRP A N 1
ATOM 663 C CA . TRP A 1 85 ? 6.244 0.109 15.784 1.00 96.75 85 TRP A CA 1
ATOM 664 C C . TRP A 1 85 ? 7.481 0.550 16.562 1.00 96.75 85 TRP A C 1
ATOM 666 O O . TRP A 1 85 ? 7.935 1.676 16.369 1.00 96.75 85 TRP A O 1
ATOM 676 N N . GLU A 1 86 ? 8.054 -0.322 17.388 1.00 97.31 86 GLU A N 1
ATOM 677 C CA . GLU A 1 86 ? 9.300 -0.039 18.109 1.00 97.31 86 GLU A CA 1
ATOM 678 C C . GLU A 1 86 ? 10.455 0.258 17.145 1.00 97.31 86 GLU A C 1
ATOM 680 O O . GLU A 1 86 ? 11.205 1.213 17.346 1.00 97.31 86 GLU A O 1
ATOM 685 N N . GLU A 1 87 ? 10.560 -0.486 16.041 1.00 97.00 87 GLU A N 1
ATOM 686 C CA . GLU A 1 87 ? 11.552 -0.203 15.003 1.00 97.00 87 GLU A CA 1
ATOM 687 C C . GLU A 1 87 ? 11.323 1.156 14.331 1.00 97.00 87 GLU A C 1
ATOM 689 O O . GLU A 1 87 ? 12.278 1.920 14.175 1.00 97.00 87 GLU A O 1
ATOM 694 N N . ASN A 1 88 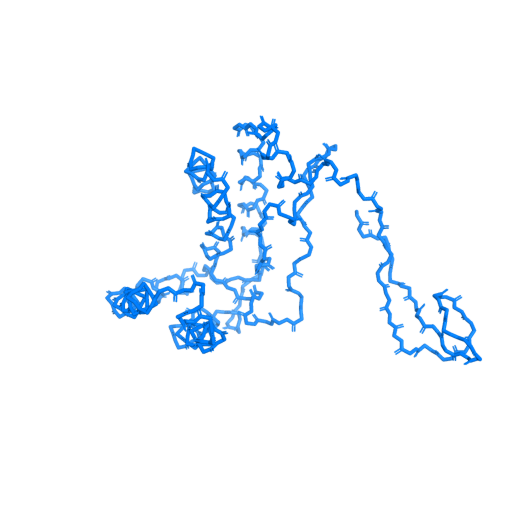? 10.071 1.508 14.014 1.00 95.88 88 ASN A N 1
ATOM 695 C CA . ASN A 1 88 ? 9.738 2.837 13.494 1.00 95.88 88 ASN A CA 1
ATOM 696 C C . ASN A 1 88 ? 10.154 3.944 14.478 1.00 95.88 88 ASN A C 1
ATOM 698 O O . ASN A 1 88 ? 10.687 4.975 14.061 1.00 95.88 88 ASN A O 1
ATOM 702 N N . PHE A 1 89 ? 9.939 3.759 15.784 1.00 97.56 89 PHE A N 1
ATOM 703 C CA . PHE A 1 89 ? 10.355 4.734 16.797 1.00 97.56 89 PHE A CA 1
ATOM 704 C C . PHE A 1 89 ? 11.870 4.834 16.930 1.00 97.56 89 PHE A C 1
ATOM 706 O O . PHE A 1 89 ? 12.390 5.940 17.082 1.00 97.56 89 PHE A O 1
ATOM 713 N N . GLU A 1 90 ? 12.583 3.715 16.845 1.00 97.81 90 GLU A N 1
ATOM 714 C CA . GLU A 1 90 ? 14.039 3.714 16.925 1.00 97.81 90 GLU A CA 1
ATOM 715 C C . GLU A 1 90 ? 14.667 4.396 15.706 1.00 97.81 90 GLU A C 1
ATOM 717 O O . GLU A 1 90 ? 15.507 5.281 15.865 1.00 97.81 90 GLU A O 1
ATOM 722 N N . GLN A 1 91 ? 14.188 4.081 14.500 1.00 96.88 91 GLN A N 1
ATOM 723 C CA . GLN A 1 91 ? 14.645 4.707 13.255 1.00 96.88 91 GLN A CA 1
ATOM 724 C C . GLN A 1 91 ? 14.302 6.200 13.186 1.00 96.88 91 GLN A C 1
ATOM 726 O O . GLN A 1 91 ? 15.033 6.978 12.582 1.00 96.88 91 GLN A O 1
ATOM 731 N N . THR A 1 92 ? 13.207 6.633 13.820 1.00 97.00 92 THR A N 1
ATOM 732 C CA . THR A 1 92 ? 12.812 8.050 13.813 1.00 97.00 92 THR A CA 1
ATOM 733 C C . THR A 1 92 ? 13.390 8.864 14.973 1.00 97.00 92 THR A C 1
ATOM 735 O O . THR A 1 92 ? 13.263 10.093 14.989 1.00 97.00 92 THR A O 1
ATOM 738 N N . ARG A 1 93 ? 14.067 8.216 15.931 1.00 96.69 93 ARG A N 1
ATOM 739 C CA . ARG A 1 93 ? 14.601 8.849 17.147 1.00 96.69 93 ARG A CA 1
ATOM 740 C C . ARG A 1 93 ? 15.579 9.981 16.844 1.00 96.69 93 ARG A C 1
ATOM 742 O O . ARG A 1 93 ? 15.543 11.005 17.525 1.00 96.69 93 ARG A O 1
ATOM 749 N N . GLU A 1 94 ? 16.433 9.823 15.834 1.00 97.38 94 GLU A N 1
ATOM 750 C CA . GLU A 1 94 ? 17.440 10.832 15.479 1.00 97.38 94 GLU A CA 1
ATOM 751 C C . GLU A 1 94 ? 16.824 12.159 15.009 1.00 97.38 94 GLU A C 1
ATOM 753 O O . GLU A 1 94 ? 17.412 13.223 15.202 1.00 97.38 94 GLU A O 1
ATOM 758 N N . PHE A 1 95 ? 15.604 12.124 14.470 1.00 97.25 95 PHE A N 1
ATOM 759 C CA . PHE A 1 95 ? 14.892 13.306 13.987 1.00 97.25 95 PHE A CA 1
ATOM 760 C C . PHE A 1 95 ? 14.170 14.076 15.102 1.00 97.25 95 PHE A C 1
ATOM 762 O O . PHE A 1 95 ? 13.656 15.181 14.873 1.00 97.25 95 PHE A O 1
ATOM 769 N N . VAL A 1 96 ? 14.132 13.532 16.323 1.00 97.81 96 VAL A N 1
ATOM 770 C CA . VAL A 1 96 ? 13.508 14.190 17.472 1.00 97.81 96 VAL A CA 1
ATOM 771 C C . VAL A 1 96 ? 14.338 15.397 17.907 1.00 97.81 96 VAL A C 1
ATOM 773 O O . VAL A 1 96 ? 15.519 15.294 18.218 1.00 97.81 96 VAL A O 1
ATOM 776 N N . GLY A 1 97 ? 13.697 16.563 17.959 1.00 96.44 97 GLY A N 1
ATOM 777 C CA . GLY A 1 97 ? 14.356 17.849 18.193 1.00 96.44 97 GLY A CA 1
ATOM 778 C C . GLY A 1 97 ? 14.904 18.508 16.923 1.00 96.44 97 GLY A C 1
ATOM 779 O O . GLY A 1 97 ? 15.335 19.655 17.002 1.00 96.44 97 GLY A O 1
ATOM 780 N N . GLN A 1 98 ? 14.840 17.827 15.772 1.00 96.25 98 GLN A N 1
ATOM 781 C CA . GLN A 1 98 ? 15.189 18.383 14.461 1.00 96.25 98 GLN A CA 1
ATOM 782 C C . GLN A 1 98 ? 13.926 18.714 13.660 1.00 96.25 98 GLN A C 1
ATOM 784 O O . GLN A 1 98 ? 13.596 19.880 13.458 1.00 96.25 98 GLN A O 1
ATOM 789 N N . THR A 1 99 ? 13.195 17.679 13.245 1.00 96.50 99 THR A N 1
ATOM 790 C CA . THR A 1 99 ? 11.956 17.789 12.457 1.00 96.50 99 THR A CA 1
ATOM 791 C C . THR A 1 99 ? 10.741 17.273 13.224 1.00 96.50 99 THR A C 1
ATOM 793 O O . THR A 1 99 ? 9.628 17.727 12.975 1.00 96.50 99 THR A O 1
ATOM 796 N N . ILE A 1 100 ? 10.941 16.385 14.206 1.00 96.75 100 ILE A N 1
ATOM 797 C CA . ILE A 1 100 ? 9.881 15.854 15.069 1.00 96.75 100 ILE A CA 1
ATOM 798 C C . ILE A 1 100 ? 9.990 16.499 16.450 1.00 96.75 100 ILE A C 1
ATOM 800 O O . ILE A 1 100 ? 11.022 16.421 17.116 1.00 96.75 100 ILE A O 1
ATOM 804 N N . LEU A 1 101 ? 8.916 17.117 16.942 1.00 97.75 101 LEU A N 1
ATOM 805 C CA . LEU A 1 101 ? 8.912 17.650 18.304 1.00 97.75 101 LEU A CA 1
ATOM 806 C C . LEU A 1 101 ? 8.834 16.502 19.320 1.00 97.75 101 LEU A C 1
ATOM 808 O O . LEU A 1 101 ? 7.989 15.616 19.210 1.00 97.75 101 LEU A O 1
ATOM 812 N N . MET A 1 102 ? 9.644 16.567 20.382 1.00 97.75 102 MET A N 1
ATOM 813 C CA . MET A 1 102 ? 9.660 15.558 21.457 1.00 97.75 102 MET A CA 1
ATOM 814 C C . MET A 1 102 ? 8.268 15.296 22.058 1.00 97.75 102 MET A C 1
ATOM 816 O O . MET A 1 102 ? 7.939 14.164 22.412 1.00 97.75 102 MET A O 1
ATOM 820 N N . LYS A 1 103 ? 7.431 16.336 22.170 1.00 97.94 103 LYS A N 1
ATOM 821 C CA . LYS A 1 103 ? 6.051 16.204 22.665 1.00 97.94 103 LYS A CA 1
ATOM 822 C C . LYS A 1 103 ? 5.186 15.332 21.745 1.00 97.94 103 LYS A C 1
ATOM 824 O O . LYS A 1 103 ? 4.378 14.555 22.245 1.00 97.94 103 LYS A O 1
ATOM 829 N N . ASP A 1 104 ? 5.371 15.450 20.431 1.00 97.62 104 ASP A N 1
ATOM 830 C CA . ASP A 1 104 ? 4.564 14.754 19.432 1.00 97.62 104 ASP A CA 1
ATOM 831 C C . ASP A 1 104 ? 5.048 13.312 19.296 1.00 97.62 104 ASP A C 1
ATOM 833 O O . ASP A 1 104 ? 4.225 12.404 19.338 1.00 97.62 104 ASP A O 1
ATOM 837 N N . PHE A 1 105 ? 6.368 13.086 19.309 1.00 97.94 105 PHE A N 1
ATOM 838 C CA . PHE A 1 105 ? 6.958 11.746 19.385 1.00 97.94 105 PHE A CA 1
ATOM 839 C C . PHE A 1 105 ? 6.408 10.948 20.579 1.00 97.94 105 PHE A C 1
ATOM 841 O O . PHE A 1 105 ? 5.848 9.867 20.408 1.00 97.94 105 PHE A O 1
ATOM 848 N N . LYS A 1 106 ? 6.467 11.520 21.794 1.00 97.88 106 LYS A N 1
ATOM 849 C CA . LYS A 1 106 ? 5.923 10.881 23.007 1.00 97.88 106 LYS A CA 1
ATOM 850 C C . LYS A 1 106 ? 4.418 10.638 22.914 1.00 97.88 106 LYS A C 1
ATOM 852 O O . LYS A 1 106 ? 3.940 9.587 23.331 1.00 97.88 106 LYS A O 1
ATOM 857 N N . ARG A 1 107 ? 3.665 11.603 22.377 1.00 98.12 107 ARG A N 1
ATOM 858 C CA . ARG A 1 107 ? 2.211 11.488 22.216 1.00 98.12 107 ARG A CA 1
ATOM 859 C C . ARG A 1 107 ? 1.838 10.366 21.248 1.00 98.12 107 ARG A C 1
ATOM 861 O O . ARG A 1 107 ? 0.911 9.620 21.546 1.00 98.12 107 ARG A O 1
ATOM 868 N N . ILE A 1 108 ? 2.523 10.263 20.111 1.00 97.56 108 ILE A N 1
ATOM 869 C CA . ILE A 1 108 ? 2.299 9.221 19.101 1.00 97.56 108 ILE A CA 1
ATOM 870 C C . ILE A 1 108 ? 2.619 7.850 19.703 1.00 97.56 108 ILE A C 1
ATOM 872 O O . ILE A 1 108 ? 1.757 6.974 19.699 1.00 97.56 108 ILE A O 1
ATOM 876 N N . HIS A 1 109 ? 3.787 7.713 20.334 1.00 97.75 109 HIS A N 1
ATOM 877 C CA . HIS A 1 109 ? 4.200 6.484 21.008 1.00 97.75 109 HIS A CA 1
ATOM 878 C C . HIS A 1 109 ? 3.192 6.017 22.061 1.00 97.75 109 HIS A C 1
ATOM 880 O O . HIS A 1 109 ? 2.769 4.863 22.049 1.00 97.75 109 HIS A O 1
ATOM 886 N N . GLN A 1 110 ? 2.748 6.915 22.946 1.00 98.19 110 GLN A N 1
ATOM 887 C CA . GLN A 1 110 ? 1.751 6.579 23.963 1.00 98.19 110 GLN A CA 1
ATOM 888 C C . GLN A 1 110 ? 0.416 6.158 23.333 1.00 98.19 110 GLN A C 1
ATOM 890 O O . GLN A 1 110 ? -0.225 5.222 23.803 1.00 98.19 110 GLN A O 1
ATOM 895 N N . ARG A 1 111 ? -0.028 6.842 22.272 1.00 98.12 111 ARG A N 1
ATOM 896 C CA . ARG A 1 111 ? -1.303 6.537 21.606 1.00 98.12 111 ARG A CA 1
ATOM 897 C C . ARG A 1 111 ? -1.297 5.162 20.951 1.00 98.12 111 ARG A C 1
ATOM 899 O O . ARG A 1 111 ? -2.306 4.469 21.050 1.00 98.12 111 ARG A O 1
ATOM 906 N N . ILE A 1 112 ? -0.197 4.788 20.308 1.00 97.50 112 ILE A N 1
ATOM 907 C CA . ILE A 1 112 ? -0.040 3.484 19.660 1.00 97.50 112 ILE A CA 1
ATOM 908 C C . ILE A 1 112 ? -0.006 2.366 20.702 1.00 97.50 112 ILE A C 1
ATOM 910 O O . ILE A 1 112 ? -0.808 1.438 20.609 1.00 97.50 112 ILE A O 1
ATOM 914 N N . ASP A 1 113 ? 0.815 2.507 21.745 1.00 96.94 113 ASP A N 1
ATOM 915 C CA . ASP A 1 113 ? 0.897 1.534 22.841 1.00 96.94 113 ASP A CA 1
ATOM 916 C C . ASP A 1 113 ? -0.465 1.334 23.537 1.00 96.94 113 ASP A C 1
ATOM 918 O O . ASP A 1 113 ? -0.959 0.212 23.683 1.00 96.94 113 ASP A O 1
ATOM 922 N N . GLU A 1 114 ? -1.149 2.428 23.896 1.00 98.19 114 GLU A N 1
ATOM 923 C CA . GLU A 1 114 ? -2.487 2.358 24.490 1.00 98.19 114 GLU A CA 1
ATOM 924 C C . GLU A 1 114 ? -3.518 1.731 23.544 1.00 98.19 114 GLU A C 1
ATOM 926 O O . GLU A 1 114 ? -4.393 0.988 23.999 1.00 98.19 114 GLU A O 1
ATOM 931 N N . PHE A 1 115 ? -3.448 2.026 22.242 1.00 97.75 115 PHE A N 1
ATOM 932 C CA . PHE A 1 115 ? -4.363 1.462 21.255 1.00 97.75 115 PHE A CA 1
ATOM 933 C C . PHE A 1 115 ? -4.172 -0.050 21.127 1.00 97.75 115 PHE A C 1
ATOM 935 O O . PHE A 1 115 ? -5.163 -0.779 21.200 1.00 97.75 115 PHE A O 1
ATOM 942 N N . MET A 1 116 ? -2.930 -0.525 20.994 1.00 97.25 116 MET A N 1
ATOM 943 C CA . MET A 1 116 ? -2.625 -1.955 20.890 1.00 97.25 116 MET A CA 1
ATOM 944 C C . MET A 1 116 ? -3.071 -2.707 22.147 1.00 97.25 116 MET A C 1
ATOM 946 O O . MET A 1 116 ? -3.795 -3.698 22.045 1.00 97.25 116 MET A O 1
ATOM 950 N N . LYS A 1 117 ? -2.757 -2.180 23.339 1.00 96.69 117 LYS A N 1
ATOM 951 C CA . LYS A 1 117 ? -3.163 -2.780 24.623 1.00 96.69 117 LYS A CA 1
ATOM 952 C C . LYS A 1 117 ? -4.678 -2.855 24.790 1.00 96.69 117 LYS A C 1
ATOM 954 O O . LYS A 1 117 ? -5.208 -3.902 25.156 1.00 96.69 117 LYS A O 1
ATOM 959 N N . ARG A 1 118 ? -5.399 -1.759 24.524 1.00 98.25 118 ARG A N 1
ATOM 960 C CA . ARG A 1 118 ? -6.866 -1.709 24.692 1.00 98.25 118 ARG A CA 1
ATOM 961 C C . ARG A 1 118 ? -7.607 -2.561 23.667 1.00 98.25 118 ARG A C 1
ATOM 963 O O . ARG A 1 118 ? -8.692 -3.051 23.967 1.00 98.25 118 ARG A O 1
ATOM 970 N N . ASN A 1 119 ? -7.040 -2.733 22.476 1.00 97.88 119 ASN A N 1
ATOM 971 C CA . ASN A 1 119 ? -7.698 -3.405 21.361 1.00 97.88 119 ASN A CA 1
ATOM 972 C C . ASN A 1 119 ? -7.090 -4.772 21.043 1.00 97.88 119 ASN A C 1
ATOM 974 O O . ASN A 1 119 ? -7.296 -5.260 19.938 1.00 97.88 119 ASN A O 1
ATOM 978 N N . ALA A 1 120 ? -6.394 -5.427 21.976 1.00 97.50 120 ALA A N 1
ATOM 979 C CA . ALA A 1 120 ? -5.715 -6.694 21.695 1.00 97.50 120 ALA A CA 1
ATOM 980 C C . ALA A 1 120 ? -6.635 -7.745 21.034 1.00 97.50 120 ALA A C 1
ATOM 982 O O . ALA A 1 120 ? -6.305 -8.322 19.998 1.00 97.50 120 ALA A O 1
ATOM 983 N N . SER A 1 121 ? -7.863 -7.876 21.549 1.00 97.94 121 SER A N 1
ATOM 984 C CA . SER A 1 121 ? -8.882 -8.774 20.984 1.00 97.94 121 SER A CA 1
ATOM 985 C C . SER A 1 121 ? -9.316 -8.425 19.552 1.00 97.94 121 SER A C 1
ATOM 987 O O . SER A 1 121 ? -9.797 -9.296 18.830 1.00 97.94 121 SER A O 1
ATOM 989 N N . LEU A 1 122 ? -9.176 -7.168 19.114 1.00 97.38 122 LEU A N 1
ATOM 990 C CA . LEU A 1 122 ? -9.451 -6.770 17.733 1.00 97.38 122 LEU A CA 1
ATOM 991 C C . LEU A 1 122 ? -8.416 -7.382 16.790 1.00 97.38 122 LEU A C 1
ATOM 993 O O . LEU A 1 122 ? -8.803 -7.971 15.786 1.00 97.38 122 LEU A O 1
ATOM 997 N N . PHE A 1 123 ? -7.129 -7.288 17.125 1.00 97.50 123 PHE A N 1
ATOM 998 C CA . PHE A 1 123 ? -6.056 -7.879 16.323 1.00 97.50 123 PHE A CA 1
ATOM 999 C C . PHE A 1 123 ? -6.216 -9.400 16.235 1.00 97.50 123 PHE A C 1
ATOM 1001 O O . PHE A 1 123 ? -6.239 -9.953 15.138 1.00 97.50 123 PHE A O 1
ATOM 1008 N N . GLU A 1 124 ? -6.468 -10.065 17.365 1.00 97.50 124 GLU A N 1
ATOM 1009 C CA . GLU A 1 124 ? -6.730 -11.511 17.408 1.00 97.50 124 GLU A CA 1
ATOM 1010 C C . GLU A 1 124 ? -7.914 -11.916 16.518 1.00 97.50 124 GLU A C 1
ATOM 1012 O O . GLU A 1 124 ? -7.818 -12.868 15.742 1.00 97.50 124 GLU A O 1
ATOM 1017 N N . LYS A 1 125 ? -9.024 -11.165 16.566 1.00 98.19 125 LYS A N 1
ATOM 1018 C CA . LYS A 1 125 ? -10.191 -11.398 15.699 1.00 98.19 125 LYS A CA 1
ATOM 1019 C C . LYS A 1 125 ? -9.853 -11.257 14.219 1.00 98.19 125 LYS A C 1
ATOM 1021 O O . LYS A 1 125 ? -10.412 -11.985 13.402 1.00 98.19 125 LYS A O 1
ATOM 1026 N N . ARG A 1 126 ? -8.976 -10.320 13.856 1.00 97.88 126 ARG A N 1
ATOM 1027 C CA . ARG A 1 126 ? -8.571 -10.110 12.461 1.00 97.88 126 ARG A CA 1
ATOM 1028 C C . ARG A 1 126 ? -7.673 -11.236 11.956 1.00 97.88 126 ARG A C 1
ATOM 1030 O O . ARG A 1 126 ? -7.916 -11.735 10.856 1.00 97.88 126 ARG A O 1
ATOM 1037 N N . VAL A 1 127 ? -6.737 -11.706 12.782 1.00 98.00 127 VAL A N 1
ATOM 1038 C CA . VAL A 1 127 ? -5.932 -12.906 12.499 1.00 98.00 127 VAL A CA 1
ATOM 1039 C C . VAL A 1 127 ? -6.844 -14.124 12.320 1.00 98.00 127 VAL A C 1
ATOM 1041 O O . VAL A 1 127 ? -6.802 -14.770 11.276 1.00 98.00 127 VAL A O 1
ATOM 1044 N N . ALA A 1 128 ? -7.742 -14.384 13.276 1.00 97.69 128 ALA A N 1
ATOM 1045 C CA . ALA A 1 128 ? -8.696 -15.496 13.207 1.00 97.69 128 ALA A CA 1
ATOM 1046 C C . ALA A 1 128 ? -9.677 -15.385 12.023 1.00 97.69 128 ALA A C 1
ATOM 1048 O O . ALA A 1 128 ? -10.173 -16.389 11.518 1.00 97.69 128 ALA A O 1
ATOM 1049 N N . GLY A 1 129 ? -9.956 -14.161 11.572 1.00 97.62 129 GLY A N 1
ATOM 1050 C CA . GLY A 1 129 ? -10.797 -13.856 10.418 1.00 97.62 129 GLY A CA 1
ATOM 1051 C C . GLY A 1 129 ? -10.068 -13.871 9.072 1.00 97.62 129 GLY A C 1
ATOM 1052 O O . GLY A 1 129 ? -10.624 -13.344 8.107 1.00 97.62 129 GLY A O 1
ATOM 1053 N N . ASN A 1 130 ? -8.843 -14.411 8.996 1.00 97.44 130 ASN A N 1
ATOM 1054 C CA . ASN A 1 130 ? -8.025 -14.486 7.778 1.00 97.44 130 ASN A CA 1
ATOM 1055 C C . ASN A 1 130 ? -7.837 -13.121 7.083 1.00 97.44 130 ASN A C 1
ATOM 1057 O O . ASN A 1 130 ? -7.864 -13.014 5.853 1.00 97.44 130 ASN A O 1
ATOM 1061 N N . ARG A 1 131 ? -7.697 -12.051 7.879 1.00 98.25 131 ARG A N 1
ATOM 1062 C CA . ARG A 1 131 ? -7.478 -10.682 7.377 1.00 98.25 131 ARG A CA 1
ATOM 1063 C C . ARG A 1 131 ? -6.006 -10.344 7.153 1.00 98.25 131 ARG A C 1
ATOM 1065 O O . ARG A 1 131 ? -5.728 -9.353 6.491 1.00 98.25 131 ARG A O 1
ATOM 1072 N N . VAL A 1 132 ? -5.096 -11.176 7.653 1.00 98.44 132 VAL A N 1
ATOM 1073 C CA . VAL A 1 132 ? -3.658 -11.090 7.376 1.00 98.44 132 VAL A CA 1
ATOM 1074 C C . VAL A 1 132 ? -3.370 -11.863 6.101 1.00 98.44 132 VAL A C 1
ATOM 1076 O O . VAL A 1 132 ? -3.676 -13.059 6.025 1.00 98.44 132 VAL A O 1
ATOM 1079 N N . LYS A 1 133 ? -2.840 -11.181 5.093 1.00 98.56 133 LYS A N 1
ATOM 1080 C CA . LYS A 1 133 ? -2.690 -11.718 3.744 1.00 98.56 133 LYS A CA 1
ATOM 1081 C C . LYS A 1 133 ? -1.337 -11.359 3.152 1.00 98.56 133 LYS A C 1
ATOM 1083 O O . LYS A 1 133 ? -0.603 -10.544 3.702 1.00 98.56 133 LYS A O 1
ATOM 1088 N N . ASP A 1 134 ? -1.031 -11.993 2.031 1.00 98.00 134 ASP A N 1
ATOM 1089 C CA . ASP A 1 134 ? 0.030 -11.573 1.128 1.00 98.00 134 ASP A CA 1
ATOM 1090 C C . ASP A 1 134 ? -0.378 -10.281 0.393 1.00 98.00 134 ASP A C 1
ATOM 1092 O O . ASP A 1 134 ? -1.011 -10.321 -0.665 1.00 98.00 134 ASP A O 1
ATOM 1096 N N . CYS A 1 135 ? -0.121 -9.146 1.042 1.00 97.56 135 CYS A N 1
ATOM 1097 C CA . CYS A 1 135 ? -0.542 -7.808 0.637 1.00 97.56 135 CYS A CA 1
ATOM 1098 C C . CYS A 1 135 ? 0.502 -7.139 -0.277 1.00 97.56 135 CYS A C 1
ATOM 1100 O O . CYS A 1 135 ? 1.544 -7.713 -0.592 1.00 97.56 135 CYS A O 1
ATOM 1102 N N . HIS A 1 136 ? 0.233 -5.905 -0.713 1.00 97.44 136 HIS A N 1
ATOM 1103 C CA . HIS A 1 136 ? 1.210 -5.112 -1.462 1.00 97.44 136 HIS A CA 1
ATOM 1104 C C . HIS A 1 136 ? 2.308 -4.557 -0.543 1.00 97.44 136 HIS A C 1
ATOM 1106 O O . HIS A 1 136 ? 3.487 -4.575 -0.900 1.00 97.44 136 HIS A O 1
ATOM 1112 N N . GLY A 1 137 ? 1.917 -4.057 0.634 1.00 95.81 137 GLY A N 1
ATOM 1113 C CA . GLY A 1 137 ? 2.819 -3.582 1.685 1.00 95.81 137 GLY A CA 1
ATOM 1114 C C . GLY A 1 137 ? 3.342 -2.154 1.504 1.00 95.81 137 GLY A C 1
ATOM 1115 O O . GLY A 1 137 ? 4.096 -1.696 2.354 1.00 95.81 137 GLY A O 1
ATOM 1116 N N . ASP A 1 138 ? 2.960 -1.461 0.423 1.00 96.44 138 ASP A N 1
ATOM 1117 C CA . ASP A 1 138 ? 3.485 -0.123 0.077 1.00 96.44 138 ASP A CA 1
ATOM 1118 C C . ASP A 1 138 ? 2.556 0.652 -0.882 1.00 96.44 138 ASP A C 1
ATOM 1120 O O . ASP A 1 138 ? 2.976 1.254 -1.874 1.00 96.44 138 ASP A O 1
ATOM 1124 N N . ILE A 1 139 ? 1.240 0.579 -0.651 1.00 97.25 139 ILE A N 1
ATOM 1125 C CA . ILE A 1 139 ? 0.259 1.275 -1.495 1.00 97.25 139 ILE A CA 1
ATOM 1126 C C . ILE A 1 139 ? 0.201 2.753 -1.111 1.00 97.25 139 ILE A C 1
ATOM 1128 O O . ILE A 1 139 ? -0.457 3.131 -0.146 1.00 97.25 139 ILE A O 1
ATOM 1132 N N . HIS A 1 140 ? 0.823 3.603 -1.919 1.00 97.81 140 HIS A N 1
ATOM 1133 C CA . HIS A 1 140 ? 0.689 5.056 -1.832 1.00 97.81 140 HIS A CA 1
ATOM 1134 C C . HIS A 1 140 ? 0.625 5.672 -3.240 1.00 97.81 140 HIS A C 1
ATOM 1136 O O . HIS A 1 140 ? 0.954 5.023 -4.233 1.00 97.81 140 HIS A O 1
ATOM 1142 N N . SER A 1 141 ? 0.203 6.932 -3.372 1.00 98.12 141 SER A N 1
ATOM 1143 C CA . SER A 1 141 ? -0.036 7.579 -4.676 1.00 98.12 141 SER A CA 1
ATOM 1144 C C . SER A 1 141 ? 1.211 7.721 -5.564 1.00 98.12 141 SER A C 1
ATOM 1146 O O . SER A 1 141 ? 1.087 7.953 -6.769 1.00 98.12 141 SER A O 1
ATOM 1148 N N . GLY A 1 142 ? 2.415 7.564 -5.007 1.00 97.69 142 GLY A N 1
ATOM 1149 C CA . GLY A 1 142 ? 3.666 7.484 -5.775 1.00 97.69 142 GLY A CA 1
ATOM 1150 C C . GLY A 1 142 ? 3.848 6.147 -6.503 1.00 97.69 142 GLY A C 1
ATOM 1151 O O . GLY A 1 142 ? 4.488 6.098 -7.550 1.00 97.69 142 GLY A O 1
ATOM 1152 N N . ASN A 1 143 ? 3.191 5.096 -6.022 1.00 97.44 143 ASN A N 1
ATOM 1153 C CA . ASN A 1 143 ? 3.244 3.744 -6.572 1.00 97.44 143 ASN A CA 1
ATOM 1154 C C . ASN A 1 143 ? 2.037 3.422 -7.470 1.00 97.44 143 ASN A C 1
ATOM 1156 O O . ASN A 1 143 ? 1.731 2.264 -7.760 1.00 97.44 143 ASN A O 1
ATOM 1160 N N . ILE A 1 144 ? 1.329 4.456 -7.943 1.00 98.44 144 ILE A N 1
ATOM 1161 C CA . ILE A 1 144 ? 0.119 4.309 -8.755 1.00 98.44 144 ILE A CA 1
ATOM 1162 C C . ILE A 1 144 ? 0.237 5.146 -10.028 1.00 98.44 144 ILE A C 1
ATOM 1164 O O . ILE A 1 144 ? 0.387 6.362 -9.974 1.00 98.44 144 ILE A O 1
ATOM 1168 N N . PHE A 1 145 ? 0.101 4.508 -11.190 1.00 98.38 145 PHE A N 1
ATOM 1169 C CA . PHE A 1 145 ? -0.075 5.185 -12.477 1.00 98.38 145 PHE A CA 1
ATOM 1170 C C . PHE A 1 145 ? -1.524 5.090 -12.948 1.00 98.38 145 PHE A C 1
ATOM 1172 O O . PHE A 1 145 ? -2.101 4.003 -12.985 1.00 98.38 145 PHE A O 1
ATOM 1179 N N . VAL A 1 146 ? -2.079 6.209 -13.409 1.00 97.94 146 VAL A N 1
ATOM 1180 C CA . VAL A 1 146 ? -3.428 6.307 -13.978 1.00 97.94 146 VAL A CA 1
ATOM 1181 C C . VAL A 1 146 ? -3.304 6.679 -15.453 1.00 97.94 146 VAL A C 1
ATOM 1183 O O . VAL A 1 146 ? -3.017 7.819 -15.808 1.00 97.94 146 VAL A O 1
ATOM 1186 N N . THR A 1 147 ? -3.478 5.689 -16.326 1.00 95.31 147 THR A N 1
ATOM 1187 C CA . THR A 1 147 ? -3.290 5.834 -17.781 1.00 95.31 147 THR A CA 1
ATOM 1188 C C . THR A 1 147 ? -4.492 5.260 -18.539 1.00 95.31 147 THR A C 1
ATOM 1190 O O . THR A 1 147 ? -5.623 5.628 -18.241 1.00 95.31 147 THR A O 1
ATOM 1193 N N . ASP A 1 148 ? -4.282 4.336 -19.485 1.00 92.94 148 ASP A N 1
ATOM 1194 C CA . ASP A 1 148 ? -5.358 3.548 -20.102 1.00 92.94 148 ASP A CA 1
ATOM 1195 C C . ASP A 1 148 ? -6.095 2.682 -19.069 1.00 92.94 148 ASP A C 1
ATOM 1197 O O . ASP A 1 148 ? -7.271 2.358 -19.223 1.00 92.94 148 ASP A O 1
ATOM 1201 N N . ARG A 1 149 ? -5.387 2.341 -17.992 1.00 94.88 149 ARG A N 1
ATOM 1202 C CA . ARG A 1 149 ? -5.900 1.713 -16.779 1.00 94.88 149 ARG A CA 1
ATOM 1203 C C . ARG A 1 149 ? -5.067 2.146 -15.572 1.00 94.88 149 ARG A C 1
ATOM 1205 O O . ARG A 1 149 ? -4.048 2.829 -15.722 1.00 94.88 149 ARG A O 1
ATOM 1212 N N . ILE A 1 150 ? -5.488 1.711 -14.388 1.00 97.69 150 ILE A N 1
ATOM 1213 C CA . ILE A 1 150 ? -4.735 1.885 -13.144 1.00 97.69 150 ILE A CA 1
ATOM 1214 C C . ILE A 1 150 ? -3.670 0.785 -13.047 1.00 97.69 150 ILE A C 1
ATOM 1216 O O . ILE A 1 150 ? -3.968 -0.399 -13.219 1.00 97.69 150 ILE A O 1
ATOM 1220 N N . TYR A 1 151 ? -2.427 1.178 -12.786 1.00 97.31 151 TYR A N 1
ATOM 1221 C CA . TYR A 1 151 ? -1.330 0.278 -12.440 1.00 97.31 151 TYR A CA 1
ATOM 1222 C C . TYR A 1 151 ? -0.853 0.621 -11.033 1.00 97.31 151 TYR A C 1
ATOM 1224 O O . TYR A 1 151 ? -0.354 1.721 -10.825 1.00 97.31 151 TYR A O 1
ATOM 1232 N N . ILE A 1 152 ? -0.983 -0.325 -10.109 1.00 97.06 152 ILE A N 1
ATOM 1233 C CA . ILE A 1 152 ? -0.370 -0.279 -8.779 1.00 97.06 152 ILE A CA 1
ATOM 1234 C C . ILE A 1 152 ? 0.890 -1.141 -8.883 1.00 97.06 152 ILE A C 1
ATOM 1236 O O . ILE A 1 152 ? 0.804 -2.271 -9.377 1.00 97.06 152 ILE A O 1
ATOM 1240 N N . PHE A 1 153 ? 2.052 -0.581 -8.574 1.00 95.19 153 PHE A N 1
ATOM 1241 C CA . PHE A 1 153 ? 3.345 -1.228 -8.799 1.00 95.19 153 PHE A CA 1
ATOM 1242 C C . PHE A 1 153 ? 4.254 -1.074 -7.581 1.00 95.19 153 PHE A C 1
ATOM 1244 O O . PHE A 1 153 ? 3.935 -0.322 -6.674 1.00 95.19 153 PHE A O 1
ATOM 1251 N N . ASP A 1 154 ? 5.393 -1.766 -7.606 1.00 93.94 154 ASP A N 1
ATOM 1252 C CA . ASP A 1 154 ? 6.393 -1.726 -6.528 1.00 93.94 154 ASP A CA 1
ATOM 1253 C C . ASP A 1 154 ? 5.908 -2.344 -5.205 1.00 93.94 154 ASP A C 1
ATOM 1255 O O . ASP A 1 154 ? 6.131 -1.829 -4.115 1.00 93.94 154 ASP A O 1
ATOM 1259 N N . ALA A 1 155 ? 5.227 -3.491 -5.301 1.00 94.81 155 ALA A N 1
ATOM 1260 C CA . ALA A 1 155 ? 4.914 -4.297 -4.126 1.00 94.81 155 ALA A CA 1
ATOM 1261 C C . ALA A 1 155 ? 6.200 -4.791 -3.450 1.00 94.81 155 ALA A C 1
ATOM 1263 O O . ALA A 1 155 ? 7.166 -5.170 -4.119 1.00 94.81 155 ALA A O 1
ATOM 1264 N N . ILE A 1 156 ? 6.199 -4.850 -2.119 1.00 94.69 156 ILE A N 1
ATOM 1265 C CA . ILE A 1 156 ? 7.346 -5.357 -1.369 1.00 94.69 156 ILE A CA 1
ATOM 1266 C C . ILE A 1 156 ? 7.408 -6.875 -1.542 1.00 94.69 156 ILE A C 1
ATOM 1268 O O . ILE A 1 156 ? 6.599 -7.606 -0.985 1.00 94.69 156 ILE A O 1
ATOM 1272 N N . GLU A 1 157 ? 8.395 -7.374 -2.287 1.00 89.06 157 GLU A N 1
ATOM 1273 C CA . GLU A 1 157 ? 8.530 -8.816 -2.550 1.00 89.06 157 GLU A CA 1
ATOM 1274 C C . GLU A 1 157 ? 9.533 -9.520 -1.625 1.00 89.06 157 GLU A C 1
ATOM 1276 O O . GLU A 1 157 ? 9.400 -10.717 -1.369 1.00 89.06 157 GLU A O 1
ATOM 1281 N N . PHE A 1 158 ? 10.526 -8.782 -1.121 1.00 87.69 158 PHE A N 1
ATOM 1282 C CA . PHE A 1 158 ? 11.718 -9.328 -0.459 1.00 87.69 158 PHE A CA 1
ATOM 1283 C C . PHE A 1 158 ? 11.640 -9.355 1.072 1.00 87.69 158 PHE A C 1
ATOM 1285 O O . PHE A 1 158 ? 12.439 -10.038 1.711 1.00 87.69 158 PHE A O 1
ATOM 1292 N N . ASN A 1 159 ? 10.705 -8.615 1.674 1.00 92.62 159 ASN A N 1
ATOM 1293 C CA . ASN A 1 159 ? 10.536 -8.561 3.122 1.00 92.62 159 ASN A CA 1
ATOM 1294 C C . ASN A 1 159 ? 9.136 -9.030 3.516 1.00 92.62 159 ASN A C 1
ATOM 1296 O O . ASN A 1 159 ? 8.167 -8.273 3.459 1.00 92.62 159 ASN A O 1
ATOM 1300 N N . GLU A 1 160 ? 9.051 -10.280 3.968 1.00 94.56 160 GLU A N 1
ATOM 1301 C CA . GLU A 1 160 ? 7.800 -10.898 4.413 1.00 94.56 160 GLU A CA 1
ATOM 1302 C C . GLU A 1 160 ? 7.104 -10.100 5.519 1.00 94.56 160 GLU A C 1
ATOM 1304 O O . GLU A 1 160 ? 5.885 -10.071 5.553 1.00 94.56 160 GLU A O 1
ATOM 1309 N N . ARG A 1 161 ? 7.836 -9.394 6.390 1.00 92.62 161 ARG A N 1
ATOM 1310 C CA . ARG A 1 161 ? 7.235 -8.641 7.502 1.00 92.62 161 ARG A CA 1
ATOM 1311 C C . ARG A 1 161 ? 6.488 -7.383 7.058 1.00 92.62 161 ARG A C 1
ATOM 1313 O O . ARG A 1 161 ? 5.606 -6.921 7.774 1.00 92.62 161 ARG A O 1
ATOM 1320 N N . PHE A 1 162 ? 6.845 -6.827 5.904 1.00 90.25 162 PHE A N 1
ATOM 1321 C CA . PHE A 1 162 ? 6.137 -5.688 5.311 1.00 90.25 162 PHE A CA 1
ATOM 1322 C C . PHE A 1 162 ? 5.100 -6.135 4.277 1.00 90.25 162 PHE A C 1
ATOM 1324 O O . PHE A 1 162 ? 4.051 -5.513 4.137 1.00 90.25 162 PHE A O 1
ATOM 1331 N N . ARG A 1 163 ? 5.363 -7.261 3.609 1.00 94.00 163 ARG A N 1
ATOM 1332 C CA . ARG A 1 163 ? 4.475 -7.884 2.626 1.00 94.00 163 ARG A CA 1
ATOM 1333 C C . ARG A 1 163 ? 3.277 -8.594 3.265 1.00 94.00 163 ARG A C 1
ATOM 1335 O O . ARG A 1 163 ? 2.142 -8.420 2.834 1.00 94.00 163 ARG A O 1
ATOM 1342 N N . TYR A 1 164 ? 3.514 -9.402 4.297 1.00 97.56 164 TYR A N 1
ATOM 1343 C CA . TYR A 1 164 ? 2.479 -10.128 5.028 1.00 97.56 164 TYR A CA 1
ATOM 1344 C C . TYR A 1 164 ? 1.925 -9.237 6.124 1.00 97.56 164 TYR A C 1
ATOM 1346 O O . TYR A 1 164 ? 2.543 -9.035 7.168 1.00 97.56 164 TYR A O 1
ATOM 1354 N N . SER A 1 165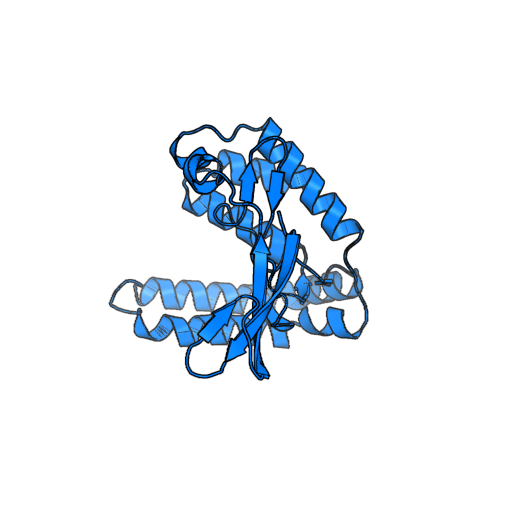 ? 0.748 -8.681 5.878 1.00 96.69 165 SER A N 1
ATOM 1355 C CA . SER A 1 165 ? 0.147 -7.705 6.775 1.00 96.69 165 SER A CA 1
ATOM 1356 C C . SER A 1 165 ? -1.366 -7.832 6.781 1.00 96.69 165 SER A C 1
ATOM 1358 O O . SER A 1 165 ? -1.979 -8.537 5.976 1.00 96.69 165 SER A O 1
ATOM 1360 N N . ASP A 1 166 ? -1.992 -7.183 7.754 1.00 97.94 166 ASP A N 1
ATOM 1361 C CA . ASP A 1 166 ? -3.435 -7.046 7.743 1.00 97.94 166 ASP A CA 1
ATOM 1362 C C . ASP A 1 166 ? -3.871 -6.156 6.569 1.00 97.94 166 ASP A C 1
ATOM 1364 O O . ASP A 1 166 ? -3.337 -5.062 6.400 1.00 97.94 166 ASP A O 1
ATOM 1368 N N . ILE A 1 167 ? -4.883 -6.572 5.803 1.00 98.12 167 ILE A N 1
ATOM 1369 C CA . ILE A 1 167 ? -5.409 -5.786 4.671 1.00 98.12 167 ILE A CA 1
ATOM 1370 C C . ILE A 1 167 ? -5.844 -4.365 5.063 1.00 98.12 167 ILE A C 1
ATOM 1372 O O . ILE A 1 167 ? -5.864 -3.472 4.225 1.00 98.12 167 ILE A O 1
ATOM 1376 N N . ALA A 1 168 ? -6.200 -4.125 6.330 1.00 97.19 168 ALA A N 1
ATOM 1377 C CA . ALA A 1 168 ? -6.500 -2.782 6.813 1.00 97.19 168 ALA A CA 1
ATOM 1378 C C . ALA A 1 168 ? -5.248 -1.897 6.866 1.00 97.19 168 ALA A C 1
ATOM 1380 O O . ALA A 1 168 ? -5.371 -0.699 6.653 1.00 97.19 168 ALA A O 1
ATOM 1381 N N . SER A 1 169 ? -4.067 -2.467 7.124 1.00 96.38 169 SER A N 1
ATOM 1382 C CA . SER A 1 169 ? -2.794 -1.741 7.090 1.00 96.38 169 SER A CA 1
ATOM 1383 C C . SER A 1 169 ? -2.457 -1.294 5.669 1.00 96.38 169 SER A C 1
ATOM 1385 O O . SER A 1 169 ? -2.085 -0.142 5.470 1.00 96.38 169 SER A O 1
ATOM 1387 N N . ASP A 1 170 ? -2.647 -2.177 4.685 1.00 96.62 170 ASP A N 1
ATOM 1388 C CA . ASP A 1 170 ? -2.351 -1.888 3.274 1.00 96.62 170 ASP A CA 1
ATOM 1389 C C . ASP A 1 170 ? -3.251 -0.759 2.731 1.00 96.62 170 ASP A C 1
ATOM 1391 O O . ASP A 1 170 ? -2.791 0.171 2.074 1.00 96.62 170 ASP A O 1
ATOM 1395 N N . ILE A 1 171 ? -4.540 -0.774 3.099 1.00 98.06 171 ILE A N 1
ATOM 1396 C CA . ILE A 1 171 ? -5.505 0.283 2.742 1.00 98.06 171 ILE A CA 1
ATOM 1397 C C . ILE A 1 171 ? -5.276 1.570 3.539 1.00 98.06 171 ILE A C 1
ATOM 1399 O O . ILE A 1 171 ? -5.387 2.665 2.985 1.00 98.06 171 ILE A O 1
ATOM 1403 N N . ALA A 1 172 ? -4.938 1.468 4.826 1.00 97.69 172 ALA A N 1
ATOM 1404 C CA . ALA A 1 172 ? -4.650 2.641 5.645 1.00 97.69 172 ALA A CA 1
ATOM 1405 C C . ALA A 1 172 ? -3.461 3.434 5.097 1.00 97.69 172 ALA A C 1
ATOM 1407 O O . ALA A 1 172 ? -3.454 4.654 5.225 1.00 97.69 172 ALA A O 1
ATOM 1408 N N . PHE A 1 173 ? -2.483 2.777 4.471 1.00 97.19 173 PHE A N 1
ATOM 1409 C CA . PHE A 1 173 ? -1.311 3.464 3.947 1.00 97.19 173 PHE A CA 1
ATOM 1410 C C . PHE A 1 173 ? -1.657 4.446 2.818 1.00 97.19 173 PHE A C 1
ATOM 1412 O O . PHE A 1 173 ? -1.267 5.612 2.889 1.00 97.19 173 PHE A O 1
ATOM 1419 N N . LEU A 1 174 ? -2.510 4.045 1.868 1.00 98.38 174 LEU A N 1
ATOM 1420 C CA . LEU A 1 174 ? -2.991 4.962 0.832 1.00 98.38 174 LEU A CA 1
ATOM 1421 C C . LEU A 1 174 ? -3.916 6.043 1.403 1.00 98.38 174 LEU A C 1
ATOM 1423 O O . LEU A 1 174 ? -3.840 7.194 0.984 1.00 98.38 174 LEU A O 1
ATOM 1427 N N . ALA A 1 175 ? -4.780 5.698 2.362 1.00 98.56 175 ALA A N 1
ATOM 1428 C CA . ALA A 1 175 ? -5.650 6.680 3.013 1.00 98.56 175 ALA A CA 1
ATOM 1429 C C . ALA A 1 175 ? -4.828 7.777 3.720 1.00 98.56 175 ALA A C 1
ATOM 1431 O O . ALA A 1 175 ? -5.072 8.965 3.517 1.00 98.56 175 ALA A O 1
ATOM 1432 N N . MET A 1 176 ? -3.789 7.386 4.467 1.00 98.12 176 MET A N 1
ATOM 1433 C CA . MET A 1 176 ? -2.858 8.315 5.113 1.00 98.12 176 MET A CA 1
ATOM 1434 C C . MET A 1 176 ? -2.080 9.160 4.100 1.00 98.12 176 MET A C 1
ATOM 1436 O O . MET A 1 176 ? -1.865 10.343 4.350 1.00 98.12 176 MET A O 1
ATOM 1440 N N . ASP A 1 177 ? -1.673 8.590 2.963 1.00 98.44 177 ASP A N 1
ATOM 1441 C CA . ASP A 1 177 ? -1.023 9.341 1.882 1.00 98.44 177 ASP A CA 1
ATOM 1442 C C . ASP A 1 177 ? -1.967 10.389 1.260 1.00 98.44 177 ASP A C 1
ATOM 1444 O O . ASP A 1 177 ? -1.563 11.530 1.038 1.00 98.44 177 ASP A O 1
ATOM 1448 N N . LEU A 1 178 ? -3.247 10.055 1.056 1.00 98.44 178 LEU A N 1
ATOM 1449 C CA . LEU A 1 178 ? -4.261 11.014 0.602 1.00 98.44 178 LEU A CA 1
ATOM 1450 C C . LEU A 1 178 ? -4.496 12.129 1.630 1.00 98.44 178 LEU A C 1
ATOM 1452 O O . LEU A 1 178 ? -4.560 13.299 1.251 1.00 98.44 178 LEU A O 1
ATOM 1456 N N . ASP A 1 179 ? -4.572 11.792 2.919 1.00 98.25 179 ASP A N 1
ATOM 1457 C CA . ASP A 1 179 ? -4.680 12.778 3.999 1.00 98.25 179 ASP A CA 1
ATOM 1458 C C . ASP A 1 179 ? -3.443 13.679 4.081 1.00 98.25 179 ASP A C 1
ATOM 1460 O O . ASP A 1 179 ? -3.571 14.893 4.224 1.00 98.25 179 ASP A O 1
ATOM 1464 N N . PHE A 1 180 ? -2.243 13.118 3.915 1.00 97.25 180 PHE A N 1
ATOM 1465 C CA . PHE A 1 180 ? -0.992 13.878 3.861 1.00 97.25 180 PHE A CA 1
ATOM 1466 C C . PHE A 1 180 ? -0.942 14.854 2.674 1.00 97.25 180 PHE A C 1
ATOM 1468 O O . PHE A 1 180 ? -0.264 15.879 2.739 1.00 97.25 180 PHE A O 1
ATOM 1475 N N . LYS A 1 181 ? -1.671 14.557 1.594 1.00 96.88 181 LYS A N 1
ATOM 1476 C CA . LYS A 1 181 ? -1.825 15.407 0.405 1.00 96.88 181 LYS A CA 1
ATOM 1477 C C . LYS A 1 181 ? -3.040 16.344 0.480 1.00 96.88 181 LYS A C 1
ATOM 1479 O O . LYS A 1 181 ? -3.466 16.850 -0.557 1.00 96.88 181 LYS A O 1
ATOM 1484 N N . ASP A 1 182 ? -3.601 16.560 1.672 1.00 97.00 182 ASP A N 1
ATOM 1485 C CA . ASP A 1 182 ? -4.778 17.404 1.926 1.00 97.00 182 ASP A CA 1
ATOM 1486 C C . ASP A 1 182 ? -6.043 16.964 1.156 1.00 97.00 182 ASP A C 1
ATOM 1488 O O . ASP A 1 182 ? -6.939 17.764 0.878 1.00 97.00 182 ASP A O 1
ATOM 1492 N N . ARG A 1 183 ? -6.142 15.672 0.810 1.00 97.69 183 ARG A N 1
ATOM 1493 C CA . ARG A 1 183 ? -7.289 15.065 0.114 1.00 97.69 183 ARG A CA 1
ATOM 1494 C C . ARG A 1 183 ? -8.077 14.124 1.018 1.00 97.69 183 ARG A C 1
ATOM 1496 O O . ARG A 1 183 ? -8.393 12.993 0.647 1.00 97.69 183 ARG A O 1
ATOM 1503 N N . THR A 1 184 ? -8.445 14.609 2.203 1.00 97.38 184 THR A N 1
ATOM 1504 C CA . THR A 1 184 ? -9.298 13.874 3.154 1.00 97.38 184 THR A CA 1
ATOM 1505 C C . THR A 1 184 ? -10.677 13.533 2.583 1.00 97.38 184 THR A C 1
ATOM 1507 O O . THR A 1 184 ? -11.273 12.528 2.967 1.00 97.38 184 THR A O 1
ATOM 1510 N N . ASP A 1 185 ? -11.165 14.315 1.615 1.00 97.62 185 ASP A N 1
ATOM 1511 C CA . ASP A 1 185 ? -12.357 13.988 0.827 1.00 97.62 185 ASP A CA 1
ATOM 1512 C C . ASP A 1 185 ? -12.199 12.651 0.085 1.00 97.62 185 ASP A C 1
ATOM 1514 O O . ASP A 1 185 ? -13.086 11.798 0.137 1.00 97.62 185 ASP A O 1
ATOM 1518 N N . LEU A 1 186 ? -11.042 12.441 -0.551 1.00 98.56 186 LEU A N 1
ATOM 1519 C CA . LEU A 1 186 ? -10.732 11.202 -1.257 1.00 98.56 186 LEU A CA 1
ATOM 1520 C C . LEU A 1 186 ? -10.332 10.077 -0.307 1.00 98.56 186 LEU A C 1
ATOM 1522 O O . LEU A 1 186 ? -10.686 8.937 -0.581 1.00 98.56 186 LEU A O 1
ATOM 1526 N N . SER A 1 187 ? -9.628 10.375 0.791 1.00 98.44 187 SER A N 1
ATOM 1527 C CA . SER A 1 187 ? -9.279 9.390 1.828 1.00 98.44 187 SER A CA 1
ATOM 1528 C C . SER A 1 187 ? -10.541 8.731 2.395 1.00 98.44 187 SER A C 1
ATOM 1530 O O . SER A 1 187 ? -10.681 7.506 2.366 1.00 98.44 187 SER A O 1
ATOM 1532 N N . GLY A 1 188 ? -11.521 9.543 2.813 1.00 98.19 188 GLY A N 1
ATOM 1533 C CA . GLY A 1 188 ? -12.799 9.052 3.329 1.00 98.19 188 GLY A CA 1
ATOM 1534 C C . GLY A 1 188 ? -13.580 8.237 2.298 1.00 98.19 188 GLY A C 1
ATOM 1535 O O . GLY A 1 188 ? -14.023 7.130 2.606 1.00 98.19 188 GLY A O 1
ATOM 1536 N N . LEU A 1 189 ? -13.690 8.744 1.063 1.00 98.31 189 LEU A N 1
ATOM 1537 C CA . LEU A 1 189 ? -14.345 8.029 -0.034 1.00 98.31 189 LEU A CA 1
ATOM 1538 C C . LEU A 1 189 ? -13.653 6.693 -0.340 1.00 98.31 189 LEU A C 1
ATOM 1540 O O . LEU A 1 189 ? -14.322 5.681 -0.527 1.00 98.31 189 LEU A O 1
ATOM 1544 N N . PHE A 1 190 ? -12.321 6.677 -0.384 1.00 98.69 190 PHE A N 1
ATOM 1545 C CA . PHE A 1 190 ? -11.530 5.484 -0.667 1.00 98.69 190 PHE A CA 1
ATOM 1546 C C . PHE A 1 190 ? -11.800 4.378 0.356 1.00 98.69 190 PHE A C 1
ATOM 1548 O O . PHE A 1 190 ? -12.083 3.241 -0.024 1.00 98.69 190 PHE A O 1
ATOM 1555 N N . VAL A 1 191 ? -11.773 4.722 1.647 1.00 98.38 191 VAL A N 1
ATOM 1556 C CA . VAL A 1 191 ? -12.067 3.772 2.726 1.00 98.38 191 VAL A CA 1
ATOM 1557 C C . VAL A 1 191 ? -13.522 3.305 2.666 1.00 98.38 191 VAL A C 1
ATOM 1559 O O . VAL A 1 191 ? -13.766 2.109 2.792 1.00 98.38 191 VAL A O 1
ATOM 1562 N N . GLU A 1 192 ? -14.483 4.208 2.437 1.00 98.25 192 GLU A N 1
ATOM 1563 C CA . GLU A 1 192 ? -15.904 3.851 2.299 1.00 98.25 192 GLU A CA 1
ATOM 1564 C C . GLU A 1 192 ? -16.130 2.847 1.165 1.00 98.25 192 GLU A C 1
ATOM 1566 O O . GLU A 1 192 ? -16.882 1.894 1.327 1.00 98.25 192 GLU A O 1
ATOM 1571 N N . ARG A 1 193 ? -15.475 3.051 0.021 1.00 98.12 193 ARG A N 1
ATOM 1572 C CA . ARG A 1 193 ? -15.657 2.228 -1.181 1.00 98.12 193 ARG A CA 1
ATOM 1573 C C . ARG A 1 193 ? -14.951 0.889 -1.130 1.00 98.12 193 ARG A C 1
ATOM 1575 O O . ARG A 1 193 ? -15.330 -0.018 -1.863 1.00 98.12 193 ARG A O 1
ATOM 1582 N N . TYR A 1 194 ? -13.907 0.785 -0.319 1.00 98.38 194 TYR A N 1
ATOM 1583 C CA . TYR A 1 194 ? -13.197 -0.467 -0.118 1.00 98.38 194 TYR A CA 1
ATOM 1584 C C . TYR A 1 194 ? -13.974 -1.446 0.783 1.00 98.38 194 TYR A C 1
ATOM 1586 O O . TYR A 1 194 ? -13.833 -2.661 0.623 1.00 98.38 194 TYR A O 1
ATOM 1594 N N . LEU A 1 195 ? -14.740 -0.925 1.750 1.00 94.44 195 LEU A N 1
ATOM 1595 C CA . LEU A 1 195 ? -15.500 -1.704 2.739 1.00 94.44 195 LEU A CA 1
ATOM 1596 C C . LEU A 1 195 ? -16.772 -2.337 2.157 1.00 94.44 195 LEU A C 1
ATOM 1598 O O . LEU A 1 195 ? -17.053 -3.487 2.573 1.00 94.44 195 LEU A O 1
#